Protein 5GS4 (pdb70)

Solvent-accessible surface area: 11703 Å² total

Nearest PDB structures (foldseek):
  5gs4-assembly1_A  TM=1.004E+00  e=3.191E-36  Homo sapiens
  1x7r-assembly1_A-2  TM=1.002E+00  e=3.880E-33  Homo sapiens
  5gtr-assembly1_A  TM=9.979E-01  e=1.004E-32  Homo sapiens
  5di7-assembly1_B  TM=9.962E-01  e=3.017E-32  Homo sapiens
  2qa6-assembly1_A  TM=9.943E-01  e=1.002E-31  Homo sapiens

Radius of gyration: 17.91 Å; Cα contacts (8 Å, |Δi|>4): 275; chains: 2; bounding box: 52×44×39 Å

InterPro domains:
  IPR000536 Nuclear hormone receptor, ligand-binding domain [PF00104] (337-530)
  IPR000536 Nuclear hormone receptor, ligand-binding domain [PS51843] (311-547)
  IPR000536 Nuclear hormone receptor, ligand-binding domain [SM00430] (348-518)
  IPR001292 Estrogen receptor [PIRSF500101] (1-591)
  IPR001292 Estrogen receptor [PR00543] (6-24)
  IPR001292 Estrogen receptor [PR00543] (26-43)
  IPR001292 Estrogen receptor [PR00543] (45-62)
  IPR001292 Estrogen receptor [PR00543] (70-85)
  IPR001292 Estrogen receptor [PR00543] (97-111)
  IPR001292 Estrogen receptor [PR00543] (115-131)
  IPR001292 Estrogen receptor [PR00543] (132-151)
  IPR001292 Estrogen receptor [PR00543] (153-172)
  IPR001628 Zinc finger, nuclear hormone receptor-type [PF00105] (184-252)
  IPR001628 Zinc finger, nuclear hormone receptor-type [PR00047] (185-201)
  IPR001628 Zinc finger, nuclear hormone receptor-type [PR00047] (201-216)
  IPR001628 Zinc finger, nuclear hormone receptor-type [PR00047] (234-242)
  IPR001628 Zinc finger, nuclear hormone receptor-type [PR00047] (242-250)
  IPR001628 Zinc finger, nuclear hormone receptor-type [PS00031] (185-211)
  IPR001628 Zinc finger, nuclear hormone receptor-type [PS51030] (182-257)
  IPR001628 Zinc finger, nuclear hormone receptor-type [SM00399] (182-253)

Foldseek 3Di:
DVQLVQALVRLLVLLVVLDFDFDDWDQALVVQQRLVVLLLVVLVSVLSSQCSRPPLVVDDPVVNVQLCLQQVLLLLLLVQLQVCLVPQQWTPNGPNDIHHLVNLVSHPPRSVLVVLSNVLSPVCNVVVPDPSVSSLLSSCSSLPRCLVVWPPPDPSNVVSSVSSVSSNVSSLVSQLVVVVVVPDDPVRSVVVVVVSVVVSVSSSVSSVSVLVRVVVCVVVVSYDCSPVSVVSSVVD/DVVVVVD

GO terms:
  GO:0045429 positive regulation of nitric oxide biosynthetic process (P, IDA)
  GO:0051000 positive regulation of nitric-oxide synthase activity (P, IDA)
  GO:0005634 nucleus (C, IDA)
  GO:0004879 nuclear receptor activity (F, IC)
  GO:0043401 steroid hormone receptor signaling pathway (P, IC)
  GO:0004879 nuclear receptor activity (F, IMP)
  GO:0043401 steroid hormone receptor signaling pathway (P, IMP)
  GO:0005515 protein binding (F, IPI)
  GO:0042802 identical protein binding (F, IPI)
  GO:0004879 nuclear receptor activity (F, IDA)
  GO:0030520 estrogen receptor signaling pathway (P, IDA)
  GO:0000785 chromatin (C, IDA)
  GO:0071392 cellular response to estradiol stimulus (P, IDA)
  GO:1990837 sequence-specific double-stranded DNA binding (F, IDA)
  GO:0001222 transcription corepressor binding (F, IPI)
  GO:0045944 positive regulation of transcription by RNA polymerase II (P, IDA)
  GO:0051117 ATPase binding (F, IDA)
  GO:0004879 nuclear receptor activity (F, IGI)
  GO:0000978 RNA polymerase II cis-regulatory region sequence-specific DNA binding (F, IDA)
  GO:0001228 DNA-binding transcription activator activity, RNA polymerase II-specific (F, IDA)

Structure (mmCIF, N/CA/C/O backbone):
data_5GS4
#
_entry.id   5GS4
#
_cell.length_a   57.272
_cell.length_b   61.246
_cell.length_c   69.385
_cell.angle_alpha   90.00
_cell.angle_beta   90.00
_cell.angle_gamma   90.00
#
_symmetry.space_group_name_H-M   'P 2 21 21'
#
loop_
_entity.id
_entity.type
_entity.pdbx_description
1 polymer 'Estrogen receptor'
2 polymer ARG-IAS-ILE-LEU-DNP-ARG-LEU-LEU-GLN
3 non-polymer 'PHOSPHATE ION'
4 non-polymer ESTRADIOL
5 water water
#
loop_
_atom_site.group_PDB
_atom_site.id
_atom_site.type_symbol
_atom_site.label_atom_id
_atom_site.label_alt_id
_atom_site.label_comp_id
_atom_site.label_asym_id
_atom_site.label_entity_id
_atom_site.label_seq_id
_atom_site.pdbx_PDB_ins_code
_atom_site.Cartn_x
_atom_site.Cartn_y
_atom_site.Cartn_z
_atom_site.occupancy
_atom_site.B_iso_or_equiv
_atom_site.auth_seq_id
_atom_site.auth_comp_id
_atom_site.auth_asym_id
_atom_site.auth_atom_id
_atom_site.pdbx_PDB_model_num
ATOM 1 N N . SER A 1 1 ? 1.719 -2.904 26.330 1.00 81.13 305 SER A N 1
ATOM 2 C CA . SER A 1 1 ? 2.018 -2.575 24.935 1.00 85.08 305 SER A CA 1
ATOM 3 C C . SER A 1 1 ? 2.776 -3.705 24.242 1.00 78.12 305 SER A C 1
ATOM 4 O O . SER A 1 1 ? 3.850 -3.486 23.670 1.00 78.43 305 SER A O 1
ATOM 7 N N . LEU A 1 2 ? 2.213 -4.913 24.292 1.00 66.03 306 LEU A N 1
ATOM 8 C CA . LEU A 1 2 ? 2.841 -6.039 23.610 1.00 69.75 306 LEU A CA 1
ATOM 9 C C . LEU A 1 2 ? 2.961 -5.795 22.108 1.00 66.71 306 LEU A C 1
ATOM 10 O O . LEU A 1 2 ? 3.981 -6.139 21.496 1.00 66.65 306 LEU A O 1
ATOM 15 N N . ALA A 1 3 ? 1.935 -5.196 21.498 1.00 55.95 307 ALA A N 1
ATOM 16 C CA . ALA A 1 3 ? 1.783 -5.279 20.048 1.00 56.69 307 ALA A CA 1
ATOM 17 C C . ALA A 1 3 ? 2.983 -4.685 19.310 1.00 57.01 307 ALA A C 1
ATOM 18 O O . ALA A 1 3 ? 3.530 -5.307 18.391 1.00 55.71 307 ALA A O 1
ATOM 20 N N . LEU A 1 4 ? 3.409 -3.483 19.691 1.00 52.64 308 LEU A N 1
ATOM 21 C CA . LEU A 1 4 ? 4.405 -2.790 18.881 1.00 60.38 308 LEU A CA 1
ATOM 22 C C . LEU A 1 4 ? 5.805 -3.375 19.017 1.00 56.93 308 LEU A C 1
ATOM 23 O O . LEU A 1 4 ? 6.659 -3.087 18.173 1.00 57.37 308 LEU A O 1
ATOM 28 N N . SER A 1 5 ? 6.056 -4.201 20.032 1.00 54.87 309 SER A N 1
ATOM 29 C CA . SER A 1 5 ? 7.367 -4.826 20.158 1.00 57.76 309 SER A CA 1
ATOM 30 C C . SER A 1 5 ? 7.521 -6.063 19.282 1.00 58.60 309 SER A C 1
ATOM 31 O O . SER A 1 5 ? 8.656 -6.432 18.960 1.00 59.49 309 SER A O 1
ATOM 34 N N . LEU A 1 6 ? 6.418 -6.710 18.897 1.00 54.60 310 LEU A N 1
ATOM 35 C CA . LEU A 1 6 ? 6.497 -7.953 18.132 1.00 56.31 310 LEU A CA 1
ATOM 36 C C . LEU A 1 6 ? 7.280 -7.738 16.843 1.00 52.52 310 LEU A C 1
ATOM 37 O O . LEU A 1 6 ? 7.117 -6.723 16.162 1.00 50.90 310 LEU A O 1
ATOM 42 N N . THR A 1 7 ? 8.125 -8.704 16.497 1.00 41.78 311 THR A N 1
ATOM 43 C CA . THR A 1 7 ? 8.821 -8.587 15.229 1.00 44.80 311 THR A CA 1
ATOM 44 C C . THR A 1 7 ? 7.931 -9.077 14.086 1.00 47.48 311 THR A C 1
ATOM 45 O O . THR A 1 7 ? 6.888 -9.708 14.290 1.00 43.65 311 THR A O 1
ATOM 49 N N . ALA A 1 8 ? 8.370 -8.790 12.858 1.00 39.78 312 ALA A N 1
ATOM 50 C CA . ALA A 1 8 ? 7.704 -9.334 11.686 1.00 41.67 312 ALA A CA 1
ATOM 51 C C . ALA A 1 8 ? 7.370 -10.809 11.895 1.00 47.05 312 ALA A C 1
ATOM 52 O O . ALA A 1 8 ? 6.199 -11.206 11.853 1.00 46.63 312 ALA A O 1
ATOM 54 N N . ASP A 1 9 ? 8.391 -11.631 12.160 1.00 47.35 313 ASP A N 1
ATOM 55 C CA . ASP A 1 9 ? 8.162 -13.066 12.279 1.00 43.50 313 ASP A CA 1
ATOM 56 C C . ASP A 1 9 ? 7.239 -13.392 13.448 1.00 46.01 313 ASP A C 1
ATOM 57 O O . ASP A 1 9 ? 6.388 -14.281 13.340 1.00 44.09 313 ASP A O 1
ATOM 62 N N . GLN A 1 10 ? 7.364 -12.660 14.564 1.00 45.34 314 GLN A N 1
ATOM 63 C CA . GLN A 1 10 ? 6.477 -12.903 15.703 1.00 44.49 314 GLN A CA 1
ATOM 64 C C . GLN A 1 10 ? 5.038 -12.511 15.387 1.00 47.58 314 GLN A C 1
ATOM 65 O O . GLN A 1 10 ? 4.093 -13.167 15.851 1.00 46.19 314 GLN A O 1
ATOM 71 N N . MET A 1 11 ? 4.850 -11.440 14.609 1.00 43.25 315 MET A N 1
ATOM 72 C CA . MET A 1 11 ? 3.510 -11.052 14.195 1.00 38.83 315 MET A CA 1
ATOM 73 C C . MET A 1 11 ? 2.865 -12.138 13.344 1.00 37.52 315 MET A C 1
ATOM 74 O O . MET A 1 11 ? 1.742 -12.579 13.613 1.00 36.27 315 MET A O 1
ATOM 79 N N . VAL A 1 12 ? 3.561 -12.575 12.300 1.00 38.66 316 VAL A N 1
ATOM 80 C CA . VAL A 1 12 ? 3.001 -13.586 11.410 1.00 41.82 316 VAL A CA 1
ATOM 81 C C . VAL A 1 12 ? 2.658 -14.850 12.192 1.00 38.80 316 VAL A C 1
ATOM 82 O O . VAL A 1 12 ? 1.531 -15.355 12.138 1.00 35.41 316 VAL A O 1
ATOM 86 N N . SER A 1 13 ? 3.633 -15.370 12.935 1.00 41.93 317 SER A N 1
ATOM 87 C CA . SER A 1 13 ? 3.410 -16.528 13.793 1.00 43.19 317 SER A CA 1
ATOM 88 C C . SER A 1 13 ? 2.172 -16.348 14.674 1.00 38.37 317 SER A C 1
ATOM 89 O O . SER A 1 13 ? 1.266 -17.186 14.676 1.00 36.47 317 SER A O 1
ATOM 92 N N . ALA A 1 14 ? 2.123 -15.255 15.432 1.00 38.58 318 ALA A N 1
ATOM 93 C CA . ALA A 1 14 ? 0.991 -15.016 16.321 1.00 40.76 318 ALA A CA 1
ATOM 94 C C . ALA A 1 14 ? -0.335 -15.022 15.560 1.00 39.59 318 ALA A C 1
ATOM 95 O O . ALA A 1 14 ? -1.359 -15.488 16.077 1.00 40.51 318 ALA A O 1
ATOM 97 N N . LEU A 1 15 ? -0.341 -14.513 14.328 1.00 33.01 319 LEU A N 1
ATOM 98 C CA . LEU A 1 15 ? -1.588 -14.489 13.579 1.00 34.18 319 LEU A CA 1
ATOM 99 C C . LEU A 1 15 ? -1.971 -15.882 13.084 1.00 36.58 319 LEU A C 1
ATOM 100 O O . LEU A 1 15 ? -3.160 -16.218 13.044 1.00 33.28 319 LEU A O 1
ATOM 105 N N . LEU A 1 16 ? -0.987 -16.714 12.736 1.00 36.70 320 LEU A N 1
ATOM 106 C CA . LEU A 1 16 ? -1.278 -18.083 12.323 1.00 41.04 320 LEU A CA 1
ATOM 107 C C . LEU A 1 16 ? -1.838 -18.929 13.458 1.00 38.07 320 LEU A C 1
ATOM 108 O O . LEU A 1 16 ? -2.545 -19.904 13.189 1.00 39.19 320 LEU A O 1
ATOM 113 N N . ASP A 1 17 ? -1.551 -18.578 14.713 1.00 40.35 321 ASP A N 1
ATOM 114 C CA . ASP A 1 17 ? -2.062 -19.335 15.848 1.00 41.87 321 ASP A CA 1
ATOM 115 C C . ASP A 1 17 ? -3.383 -18.822 16.370 1.00 41.54 321 ASP A C 1
ATOM 116 O O . ASP A 1 17 ? -4.030 -19.521 17.155 1.00 45.55 321 ASP A O 1
ATOM 121 N N . ALA A 1 18 ? -3.771 -17.608 16.005 1.00 38.61 322 ALA A N 1
ATOM 122 C CA . ALA A 1 18 ? -5.108 -17.143 16.324 1.00 36.55 322 ALA A CA 1
ATOM 123 C C . ALA A 1 18 ? -6.147 -17.606 15.305 1.00 37.19 322 ALA A C 1
ATOM 124 O O . ALA A 1 18 ? -7.337 -17.343 15.502 1.00 34.83 322 ALA A O 1
ATOM 126 N N . GLU A 1 19 ? -5.732 -18.294 14.239 1.00 32.38 323 GLU A N 1
ATOM 127 C CA . GLU A 1 19 ? -6.654 -18.628 13.168 1.00 33.41 323 GLU A CA 1
ATOM 128 C C . GLU A 1 19 ? -7.813 -19.451 13.717 1.00 34.03 323 GLU A C 1
ATOM 129 O O . GLU A 1 19 ? -7.582 -20.447 14.413 1.00 33.68 323 GLU A O 1
ATOM 135 N N . PRO A 1 20 ? -9.057 -19.084 13.414 1.00 32.04 324 PRO A N 1
ATOM 136 C CA . PRO A 1 20 ? -10.207 -19.816 13.932 1.00 34.08 324 PRO A CA 1
ATOM 137 C C . PRO A 1 20 ? -10.272 -21.222 13.365 1.00 34.81 324 PRO A C 1
ATOM 138 O O . PRO A 1 20 ? -9.668 -21.522 12.323 1.00 39.98 324 PRO A O 1
ATOM 142 N N . PRO A 1 21 ? -11.023 -22.113 14.002 1.00 35.66 325 PRO A N 1
ATOM 143 C CA . PRO A 1 21 ? -11.198 -23.449 13.435 1.00 35.34 325 PRO A CA 1
ATOM 144 C C . PRO A 1 21 ? -12.059 -23.386 12.181 1.00 40.31 325 PRO A C 1
ATOM 145 O O . PRO A 1 21 ? -12.944 -22.533 12.036 1.00 36.81 325 PRO A O 1
ATOM 149 N N . ILE A 1 22 ? -11.784 -24.288 11.250 1.00 41.85 326 ILE A N 1
ATOM 150 C CA . ILE A 1 22 ? -12.626 -24.363 10.066 1.00 42.32 326 ILE A CA 1
ATOM 151 C C . ILE A 1 22 ? -13.873 -25.147 10.444 1.00 41.92 326 ILE A C 1
ATOM 152 O O . ILE A 1 22 ? -13.785 -26.269 10.957 1.00 38.46 326 ILE A O 1
ATOM 157 N N . LEU A 1 23 ? -15.038 -24.534 10.234 1.00 42.38 327 LEU A N 1
ATOM 158 C CA . LEU A 1 23 ? -16.298 -25.143 10.621 1.00 38.43 327 LEU A CA 1
ATOM 159 C C . LEU A 1 23 ? -16.855 -25.972 9.476 1.00 33.46 327 LEU A C 1
ATOM 160 O O . LEU A 1 23 ? -16.625 -25.681 8.300 1.00 32.92 327 LEU A O 1
ATOM 165 N N . TYR A 1 24 ? -17.581 -27.015 9.836 1.00 34.45 328 TYR A N 1
ATOM 166 C CA . TYR A 1 24 ? -18.427 -27.714 8.889 1.00 31.90 328 TYR A CA 1
ATOM 167 C C . TYR A 1 24 ? -19.798 -27.075 8.898 1.00 29.99 328 TYR A C 1
ATOM 168 O O . TYR A 1 24 ? -20.235 -26.523 9.903 1.00 32.73 328 TYR A O 1
ATOM 177 N N . SER A 1 25 ? -20.453 -27.112 7.751 1.00 34.76 329 SER A N 1
ATOM 178 C CA . SER A 1 25 ? -21.832 -26.673 7.640 1.00 35.94 329 SER A CA 1
ATOM 179 C C . SER A 1 25 ? -22.786 -27.774 8.103 1.00 41.62 329 SER A C 1
ATOM 180 O O . SER A 1 25 ? -22.443 -28.962 8.111 1.00 39.53 329 SER A O 1
ATOM 183 N N . GLU A 1 26 ? -24.007 -27.376 8.461 1.00 42.24 330 GLU A N 1
ATOM 184 C CA . GLU A 1 26 ? -25.066 -28.367 8.709 1.00 51.08 330 GLU A CA 1
ATOM 185 C C . GLU A 1 26 ? -26.160 -28.308 7.636 1.00 55.72 330 GLU A C 1
ATOM 186 O O . GLU A 1 26 ? -25.878 -28.398 6.431 1.00 55.17 330 GLU A O 1
ATOM 192 N N . SER A 1 34 ? -34.052 -24.240 -2.300 1.00 39.40 338 SER A N 1
ATOM 193 C CA . SER A 1 34 ? -34.835 -23.010 -2.440 1.00 38.69 338 SER A CA 1
ATOM 194 C C . SER A 1 34 ? -34.138 -21.792 -1.794 1.00 35.42 338 SER A C 1
ATOM 195 O O . SER A 1 34 ? -33.129 -21.923 -1.095 1.00 32.98 338 SER A O 1
ATOM 198 N N . GLU A 1 35 ? -34.695 -20.609 -2.056 1.00 35.63 339 GLU A N 1
ATOM 199 C CA . GLU A 1 35 ? -34.062 -19.360 -1.635 1.00 40.17 339 GLU A CA 1
ATOM 200 C C . GLU A 1 35 ? -33.918 -19.294 -0.119 1.00 38.26 339 GLU A C 1
ATOM 201 O O . GLU A 1 35 ? -32.833 -19.002 0.408 1.00 31.83 339 GLU A O 1
ATOM 207 N N . ALA A 1 36 ? -35.012 -19.558 0.602 1.00 42.06 340 ALA A N 1
ATOM 208 C CA . ALA A 1 36 ? -34.954 -19.530 2.060 1.00 38.42 340 ALA A CA 1
ATOM 209 C C . ALA A 1 36 ? -33.911 -20.507 2.572 1.00 36.91 340 ALA A C 1
ATOM 210 O O . ALA A 1 36 ? -33.028 -20.129 3.354 1.00 35.94 340 ALA A O 1
ATOM 212 N N . SER A 1 37 ? -33.964 -21.765 2.114 1.00 33.66 341 SER A N 1
ATOM 213 C CA . SER A 1 37 ? -33.037 -22.754 2.663 1.00 36.08 341 SER A CA 1
ATOM 214 C C . SER A 1 37 ? -31.583 -22.420 2.323 1.00 40.02 341 SER A C 1
ATOM 215 O O . SER A 1 37 ? -30.686 -22.638 3.158 1.00 38.16 341 SER A O 1
ATOM 218 N N . MET A 1 38 ? -31.319 -21.877 1.127 1.00 34.58 342 MET A N 1
ATOM 219 C CA . MET A 1 38 ? -29.959 -21.435 0.824 1.00 34.75 342 MET A CA 1
ATOM 220 C C . MET A 1 38 ? -29.519 -20.338 1.791 1.00 32.91 342 MET A C 1
ATOM 221 O O . MET A 1 38 ? -28.461 -20.442 2.423 1.00 31.48 342 MET A O 1
ATOM 226 N N . MET A 1 39 ? -30.343 -19.295 1.955 1.00 34.85 343 MET A N 1
ATOM 227 C CA . MET A 1 39 ? -30.020 -18.242 2.923 1.00 32.85 343 MET A CA 1
ATOM 228 C C . MET A 1 39 ? -29.875 -18.800 4.337 1.00 34.70 343 MET A C 1
ATOM 229 O O . MET A 1 39 ? -28.977 -18.385 5.080 1.00 33.55 343 MET A O 1
ATOM 234 N N . GLY A 1 40 ? -30.752 -19.740 4.732 1.00 38.63 344 GLY A N 1
ATOM 235 C CA . GLY A 1 40 ? -30.620 -20.364 6.047 1.00 31.03 344 GLY A CA 1
ATOM 236 C C . GLY A 1 40 ? -29.317 -21.126 6.191 1.00 32.47 344 GLY A C 1
ATOM 237 O O . GLY A 1 40 ? -28.703 -21.144 7.259 1.00 33.19 344 GLY A O 1
ATOM 238 N N . LEU A 1 41 ? -28.877 -21.755 5.108 1.00 34.10 345 LEU A N 1
ATOM 239 C CA . LEU A 1 41 ? -27.615 -22.481 5.090 1.00 32.95 345 LEU A CA 1
ATOM 240 C C . LEU A 1 41 ? -26.421 -21.546 5.276 1.00 34.75 345 LEU A C 1
ATOM 241 O O . LEU A 1 41 ? -25.514 -21.817 6.075 1.00 30.45 345 LEU A O 1
ATOM 246 N N . LEU A 1 42 ? -26.394 -20.447 4.521 1.00 32.41 346 LEU A N 1
ATOM 247 C CA . LEU A 1 42 ? -25.239 -19.561 4.557 1.00 30.07 346 LEU A CA 1
ATOM 248 C C . LEU A 1 42 ? -25.178 -18.775 5.867 1.00 31.87 346 LEU A C 1
ATOM 249 O O . LEU A 1 42 ? -24.093 -18.621 6.441 1.00 28.50 346 LEU A O 1
ATOM 254 N N . THR A 1 43 ? -26.335 -18.284 6.364 1.00 32.09 347 THR A N 1
ATOM 255 C CA . THR A 1 43 ? -26.359 -17.464 7.582 1.00 31.06 347 THR A CA 1
ATOM 256 C C . THR A 1 43 ? -26.109 -18.291 8.828 1.00 29.92 347 THR A C 1
ATOM 257 O O . THR A 1 43 ? -25.632 -17.754 9.835 1.00 27.34 347 THR A O 1
ATOM 261 N N . ASN A 1 44 ? -26.463 -19.581 8.791 1.00 31.82 348 ASN A N 1
ATOM 262 C CA . ASN A 1 44 ? -26.176 -20.467 9.912 1.00 30.22 348 ASN A CA 1
ATOM 263 C C . ASN A 1 44 ? -24.675 -20.677 10.081 1.00 28.54 348 ASN A C 1
ATOM 264 O O . ASN A 1 44 ? -24.154 -20.594 11.196 1.00 28.79 348 ASN A O 1
ATOM 269 N N . LEU A 1 45 ? -23.966 -20.958 8.977 1.00 30.03 349 LEU A N 1
ATOM 270 C CA . LEU A 1 45 ? -22.502 -20.919 8.973 1.00 27.84 349 LEU A CA 1
ATOM 271 C C . LEU A 1 45 ? -21.970 -19.565 9.443 1.00 25.34 349 LEU A C 1
ATOM 272 O O . LEU A 1 45 ? -21.130 -19.494 10.344 1.00 24.87 349 LEU A O 1
ATOM 277 N N . ALA A 1 46 ? -22.433 -18.473 8.834 1.00 27.37 350 ALA A N 1
ATOM 278 C CA . ALA A 1 46 ? -21.887 -17.160 9.193 1.00 30.47 350 ALA A CA 1
ATOM 279 C C . ALA A 1 46 ? -22.033 -16.897 10.683 1.00 29.51 350 ALA A C 1
ATOM 280 O O . ALA A 1 46 ? -21.102 -16.391 11.325 1.00 29.61 350 ALA A O 1
ATOM 282 N N . ASP A 1 47 ? -23.196 -17.248 11.248 1.00 31.28 351 ASP A N 1
ATOM 283 C CA . ASP A 1 47 ? -23.483 -16.979 12.654 1.00 31.15 351 ASP A CA 1
ATOM 284 C C . ASP A 1 47 ? -22.545 -17.760 13.569 1.00 31.32 351 ASP A C 1
ATOM 285 O O . ASP A 1 47 ? -22.017 -17.211 14.548 1.00 26.79 351 ASP A O 1
ATOM 290 N N . ARG A 1 48 ? -22.321 -19.038 13.260 1.00 27.52 352 ARG A N 1
ATOM 291 C CA . ARG A 1 48 ? -21.396 -19.844 14.047 1.00 30.30 352 ARG A CA 1
ATOM 292 C C . ARG A 1 48 ? -19.969 -19.298 13.965 1.00 32.18 352 ARG A C 1
ATOM 293 O O . ARG A 1 48 ? -19.267 -19.224 14.985 1.00 32.39 352 ARG A O 1
ATOM 301 N N . GLU A 1 49 ? -19.512 -18.923 12.758 1.00 27.61 353 GLU A N 1
ATOM 302 C CA . GLU A 1 49 ? -18.171 -18.352 12.620 1.00 29.68 353 GLU A CA 1
ATOM 303 C C . GLU A 1 49 ? -18.041 -17.054 13.409 1.00 28.40 353 GLU A C 1
ATOM 304 O O . GLU A 1 49 ? -16.975 -16.753 13.954 1.00 31.71 353 GLU A O 1
ATOM 310 N N . LEU A 1 50 ? -19.104 -16.260 13.467 1.00 21.68 354 LEU A N 1
ATOM 311 C CA . LEU A 1 50 ? -19.018 -15.019 14.221 1.00 31.88 354 LEU A CA 1
ATOM 312 C C . LEU A 1 50 ? -18.538 -15.290 15.645 1.00 31.42 354 LEU A C 1
ATOM 313 O O . LEU A 1 50 ? -17.650 -14.594 16.154 1.00 27.68 354 LEU A O 1
ATOM 318 N N . VAL A 1 51 ? -19.106 -16.312 16.296 1.00 29.68 355 VAL A N 1
ATOM 319 C CA . VAL A 1 51 ? -18.664 -16.683 17.643 1.00 30.80 355 VAL A CA 1
ATOM 320 C C . VAL A 1 51 ? -17.149 -16.852 17.663 1.00 27.86 355 VAL A C 1
ATOM 321 O O . VAL A 1 51 ? -16.459 -16.345 18.555 1.00 32.65 355 VAL A O 1
ATOM 325 N N . HIS A 1 52 ? -16.607 -17.547 16.657 1.00 26.71 356 HIS A N 1
ATOM 326 C CA . HIS A 1 52 ? -15.172 -17.804 16.604 1.00 31.76 356 HIS A CA 1
ATOM 327 C C . HIS A 1 52 ? -14.386 -16.593 16.108 1.00 31.94 356 HIS A C 1
ATOM 328 O O . HIS A 1 52 ? -13.192 -16.466 16.399 1.00 27.60 356 HIS A O 1
ATOM 335 N N . MET A 1 53 ? -15.024 -15.711 15.344 1.00 27.79 357 MET A N 1
ATOM 336 C CA . MET A 1 53 ? -14.328 -14.513 14.927 1.00 25.47 357 MET A CA 1
ATOM 337 C C . MET A 1 53 ? -14.075 -13.594 16.119 1.00 29.63 357 MET A C 1
ATOM 338 O O . MET A 1 53 ? -13.036 -12.926 16.170 1.00 26.78 357 MET A O 1
ATOM 343 N N . ILE A 1 54 ? -15.001 -13.567 17.088 1.00 27.58 358 ILE A N 1
ATOM 344 C CA . ILE A 1 54 ? -14.799 -12.806 18.325 1.00 29.86 358 ILE A CA 1
ATOM 345 C C . ILE A 1 54 ? -13.600 -13.339 19.103 1.00 29.43 358 ILE A C 1
ATOM 346 O O . ILE A 1 54 ? -12.727 -12.577 19.532 1.00 31.98 358 ILE A O 1
ATOM 351 N N . ASN A 1 55 ? -13.542 -14.654 19.313 1.00 29.77 359 ASN A N 1
ATOM 352 C CA . ASN A 1 55 ? -12.364 -15.226 19.960 1.00 30.49 359 ASN A CA 1
ATOM 353 C C . ASN A 1 55 ? -11.097 -14.852 19.211 1.00 34.74 359 ASN A C 1
ATOM 354 O O . ASN A 1 55 ? -10.050 -14.604 19.822 1.00 35.28 359 ASN A O 1
ATOM 359 N N . TRP A 1 56 ? -11.162 -14.854 17.877 1.00 34.15 360 TRP A N 1
ATOM 360 C CA . TRP A 1 56 ? -9.993 -14.524 17.069 1.00 31.25 360 TRP A CA 1
ATOM 361 C C . TRP A 1 56 ? -9.589 -13.057 17.256 1.00 32.14 360 TRP A C 1
ATOM 362 O O . TRP A 1 56 ? -8.427 -12.758 17.545 1.00 35.17 360 TRP A O 1
ATOM 373 N N . ALA A 1 57 ? -10.544 -12.131 17.142 1.00 27.87 361 ALA A N 1
ATOM 374 C CA . ALA A 1 57 ? -10.213 -10.709 17.214 1.00 33.64 361 ALA A CA 1
ATOM 375 C C . ALA A 1 57 ? -9.442 -10.387 18.490 1.00 37.45 361 ALA A C 1
ATOM 376 O O . ALA A 1 57 ? -8.469 -9.617 18.457 1.00 29.68 361 ALA A O 1
ATOM 378 N N . LYS A 1 58 ? -9.870 -10.983 19.622 1.00 36.60 362 LYS A N 1
ATOM 379 C CA . LYS A 1 58 ? -9.194 -10.800 20.904 1.00 32.18 362 LYS A CA 1
ATOM 380 C C . LYS A 1 58 ? -7.730 -11.211 20.821 1.00 36.63 362 LYS A C 1
ATOM 381 O O . LYS A 1 58 ? -6.882 -10.639 21.517 1.00 35.97 362 LYS A O 1
ATOM 387 N N . ARG A 1 59 ? -7.410 -12.188 19.976 1.00 34.32 363 ARG A N 1
ATOM 388 C CA . ARG A 1 59 ? -6.029 -12.605 19.799 1.00 37.97 363 ARG A CA 1
ATOM 389 C C . ARG A 1 59 ? -5.275 -11.754 18.765 1.00 37.39 363 ARG A C 1
ATOM 390 O O . ARG A 1 59 ? -4.075 -11.967 18.560 1.00 36.75 363 ARG A O 1
ATOM 398 N N . VAL A 1 60 ? -5.922 -10.768 18.149 1.00 32.87 364 VAL A N 1
ATOM 399 C CA . VAL A 1 60 ? -5.242 -9.890 17.199 1.00 37.26 364 VAL A CA 1
ATOM 400 C C . VAL A 1 60 ? -4.486 -8.793 17.941 1.00 36.51 364 VAL A C 1
ATOM 401 O O . VAL A 1 60 ? -5.109 -7.954 18.609 1.00 38.27 364 VAL A O 1
ATOM 405 N N . PRO A 1 61 ? -3.154 -8.742 17.819 1.00 38.76 365 PRO A N 1
ATOM 406 C CA . PRO A 1 61 ? -2.362 -7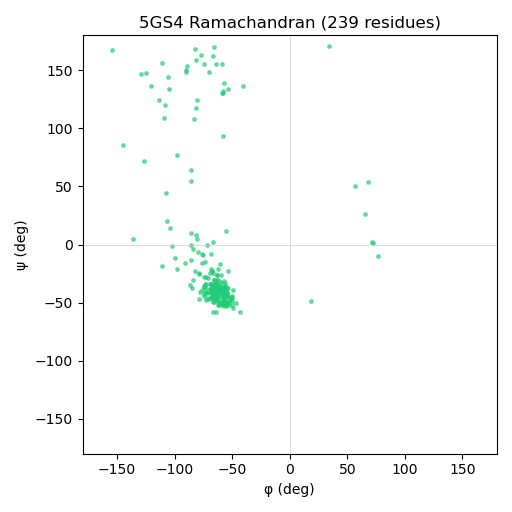.735 18.535 1.00 36.21 365 PRO A CA 1
ATOM 407 C C . PRO A 1 61 ? -2.983 -6.353 18.577 1.00 42.56 365 PRO A C 1
ATOM 408 O O . PRO A 1 61 ? -3.505 -5.851 17.579 1.00 44.43 365 PRO A O 1
ATOM 412 N N . GLY A 1 62 ? -2.932 -5.730 19.748 1.00 44.18 366 GLY A N 1
ATOM 413 C CA . GLY A 1 62 ? -3.473 -4.411 19.925 1.00 35.44 366 GLY A CA 1
ATOM 414 C C . GLY A 1 62 ? -4.975 -4.359 20.022 1.00 41.81 366 GLY A C 1
ATOM 415 O O . GLY A 1 62 ? -5.522 -3.296 20.357 1.00 42.32 366 GLY A O 1
ATOM 416 N N . PHE A 1 63 ? -5.670 -5.463 19.746 1.00 38.06 367 PHE A N 1
ATOM 417 C CA . PHE A 1 63 ? -7.123 -5.401 19.757 1.00 36.79 367 PHE A CA 1
ATOM 418 C C . PHE A 1 63 ? -7.665 -5.275 21.174 1.00 33.39 367 PHE A C 1
ATOM 419 O O . PHE A 1 63 ? -8.568 -4.472 21.431 1.00 32.36 367 PHE A O 1
ATOM 427 N N . VAL A 1 64 ? -7.154 -6.086 22.105 1.00 35.21 368 VAL A N 1
ATOM 428 C CA . VAL A 1 64 ? -7.660 -6.025 23.474 1.00 39.63 368 VAL A CA 1
ATOM 429 C C . VAL A 1 64 ? -7.274 -4.717 24.154 1.00 40.19 368 VAL A C 1
ATOM 430 O O . VAL A 1 64 ? -7.936 -4.310 25.113 1.00 41.88 368 VAL A O 1
ATOM 434 N N . ASP A 1 65 ? -6.235 -4.033 23.663 1.00 35.65 369 ASP A N 1
ATOM 435 C CA . ASP A 1 65 ? -5.879 -2.706 24.163 1.00 42.82 369 ASP A CA 1
ATOM 436 C C . ASP A 1 65 ? -6.968 -1.669 23.938 1.00 41.85 369 ASP A C 1
ATOM 437 O O . ASP A 1 65 ? -6.954 -0.630 24.606 1.00 36.95 369 ASP A O 1
ATOM 442 N N . LEU A 1 66 ? -7.882 -1.896 22.997 1.00 39.19 370 LEU A N 1
ATOM 443 C CA . LEU A 1 66 ? -8.929 -0.914 22.764 1.00 42.15 370 LEU A CA 1
ATOM 444 C C . LEU A 1 66 ? -10.005 -1.004 23.848 1.00 41.24 370 LEU A C 1
ATOM 445 O O . LEU A 1 66 ? -10.102 -1.987 24.589 1.00 43.59 370 LEU A O 1
ATOM 450 N N . THR A 1 67 ? -10.817 0.045 23.938 1.00 37.27 371 THR A N 1
ATOM 451 C CA . THR A 1 67 ? -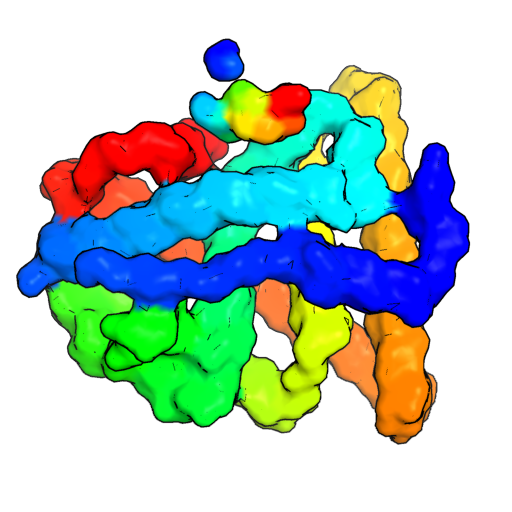12.008 -0.016 24.762 1.00 38.63 371 THR A CA 1
ATOM 452 C C . THR A 1 67 ? -12.977 -1.058 24.208 1.00 41.33 371 THR A C 1
ATOM 453 O O . THR A 1 67 ? -12.973 -1.371 23.012 1.00 40.65 371 THR A O 1
ATOM 457 N N . LEU A 1 68 ? -13.832 -1.581 25.097 1.00 37.12 372 LEU A N 1
ATOM 458 C CA . LEU A 1 68 ? -14.861 -2.527 24.674 1.00 39.98 372 LEU A CA 1
ATOM 459 C C . LEU A 1 68 ? -15.770 -1.914 23.611 1.00 41.26 372 LEU A C 1
ATOM 460 O O . LEU A 1 68 ? -16.091 -2.561 22.605 1.00 37.26 372 LEU A O 1
ATOM 465 N N . HIS A 1 69 ? -16.204 -0.666 23.824 1.00 42.79 373 HIS A N 1
ATOM 466 C CA . HIS A 1 69 ? -17.070 0.007 22.858 1.00 43.37 373 HIS A CA 1
ATOM 467 C C . HIS A 1 69 ? -16.398 0.131 21.495 1.00 43.70 373 HIS A C 1
ATOM 468 O O . HIS A 1 69 ? -17.081 0.227 20.467 1.00 42.20 373 HIS A O 1
ATOM 475 N N . ASP A 1 70 ? -15.067 0.155 21.467 1.00 38.94 374 ASP A N 1
ATOM 476 C CA . ASP A 1 70 ? -14.341 0.227 20.210 1.00 40.71 374 ASP A CA 1
ATOM 477 C C . ASP A 1 70 ? -14.117 -1.159 19.631 1.00 38.28 374 ASP A C 1
ATOM 478 O O . ASP A 1 70 ? -14.119 -1.335 18.408 1.00 37.39 374 ASP A O 1
ATOM 483 N N . GLN A 1 71 ? -13.907 -2.147 20.492 1.00 33.00 375 GLN A N 1
ATOM 484 C CA . GLN A 1 71 ? -13.884 -3.521 20.015 1.00 37.89 375 GLN A CA 1
ATOM 485 C C . GLN A 1 71 ? -15.196 -3.855 19.320 1.00 32.95 375 GLN A C 1
ATOM 486 O O . GLN A 1 71 ? -15.210 -4.328 18.178 1.00 32.15 375 GLN A O 1
ATOM 492 N N . VAL A 1 72 ? -16.311 -3.557 19.983 1.00 32.66 376 VAL A N 1
ATOM 493 C CA . VAL A 1 72 ? -17.621 -3.782 19.391 1.00 33.90 376 VAL A CA 1
ATOM 494 C C . VAL A 1 72 ? -17.755 -3.026 18.076 1.00 36.68 376 VAL A C 1
ATOM 495 O O . VAL A 1 72 ? -18.360 -3.526 17.123 1.00 34.95 376 VAL A O 1
ATOM 499 N N . HIS A 1 73 ? -17.187 -1.816 18.003 1.00 38.47 377 HIS A N 1
ATOM 500 C CA . HIS A 1 73 ? -17.268 -0.995 16.793 1.00 36.22 377 HIS A CA 1
ATOM 501 C C . HIS A 1 73 ? -16.491 -1.609 15.626 1.00 33.19 377 HIS A C 1
ATOM 502 O O . HIS A 1 73 ? -16.992 -1.658 14.498 1.00 31.23 377 HIS A O 1
ATOM 509 N N . LEU A 1 74 ? -15.257 -2.063 15.864 1.00 29.39 378 LEU A N 1
ATOM 510 C CA . LEU A 1 74 ? -14.460 -2.599 14.758 1.00 35.83 378 LEU A CA 1
ATOM 511 C C . LEU A 1 74 ? -15.065 -3.890 14.200 1.00 34.66 378 LEU A C 1
ATOM 512 O O . LEU A 1 74 ? -15.144 -4.067 12.978 1.00 32.78 378 LEU A O 1
ATOM 517 N N . LEU A 1 75 ? -15.513 -4.791 15.079 1.00 32.05 379 LEU A N 1
ATOM 518 C CA . LEU A 1 75 ? -16.101 -6.049 14.630 1.00 32.64 379 LEU A CA 1
ATOM 519 C C . LEU A 1 75 ? -17.403 -5.816 13.869 1.00 29.86 379 LEU A C 1
ATOM 520 O O . LEU A 1 75 ? -17.650 -6.453 12.842 1.00 31.57 379 LEU A O 1
ATOM 525 N N . GLU A 1 76 ? -18.231 -4.889 14.345 1.00 31.99 380 GLU A N 1
ATOM 526 C CA . GLU A 1 76 ? -19.466 -4.549 13.647 1.00 33.94 380 GLU A CA 1
ATOM 527 C C . GLU A 1 76 ? -19.202 -4.024 12.240 1.00 32.15 380 GLU A C 1
ATOM 528 O O . GLU A 1 76 ? -19.984 -4.285 11.318 1.00 28.25 380 GLU A O 1
ATOM 534 N N . CYS A 1 77 ? -18.131 -3.242 12.063 1.00 32.84 381 CYS A N 1
ATOM 535 C CA . CYS A 1 77 ? -17.855 -2.670 10.752 1.00 29.95 381 CYS A CA 1
ATOM 536 C C . CYS A 1 77 ? -17.278 -3.705 9.800 1.00 28.22 381 CYS A C 1
ATOM 537 O O . CYS A 1 77 ? -17.637 -3.737 8.622 1.00 31.09 381 CYS A O 1
ATOM 540 N N . ALA A 1 78 ? -16.414 -4.578 10.302 1.00 31.50 382 ALA A N 1
ATOM 541 C CA . ALA A 1 78 ? -15.566 -5.402 9.462 1.00 30.58 382 ALA A CA 1
ATOM 542 C C . ALA A 1 78 ? -16.069 -6.831 9.263 1.00 27.56 382 ALA A C 1
ATOM 543 O O . ALA A 1 78 ? -15.563 -7.521 8.378 1.00 28.54 382 ALA A O 1
ATOM 545 N N . TRP A 1 79 ? -17.067 -7.276 10.020 1.00 26.53 383 TRP A N 1
ATOM 546 C CA . TRP A 1 79 ? -17.310 -8.713 10.156 1.00 29.22 383 TRP A CA 1
ATOM 547 C C . TRP A 1 79 ? -17.569 -9.399 8.814 1.00 28.63 383 TRP A C 1
ATOM 548 O O . TRP A 1 79 ? -16.945 -10.431 8.500 1.00 24.17 383 TRP A O 1
ATOM 559 N N . LEU A 1 80 ? -18.504 -8.865 8.014 1.00 27.46 384 LEU A N 1
ATOM 560 C CA . LEU A 1 80 ? -18.788 -9.496 6.725 1.00 27.75 384 LEU A CA 1
ATOM 561 C C . LEU A 1 80 ? -17.562 -9.468 5.827 1.00 26.82 384 LEU A C 1
ATOM 562 O O . LEU A 1 80 ? -17.291 -10.433 5.106 1.00 26.57 384 LEU A O 1
ATOM 567 N N . GLU A 1 81 ? -16.798 -8.368 5.866 1.00 26.73 385 GLU A N 1
ATOM 568 C CA . GLU A 1 81 ? -15.528 -8.318 5.147 1.00 24.11 385 GLU A CA 1
ATOM 569 C C . GLU A 1 81 ? -14.616 -9.455 5.560 1.00 28.11 385 GLU A C 1
ATOM 570 O O . GLU A 1 81 ? -13.884 -10.007 4.726 1.00 27.79 385 GLU A O 1
ATOM 576 N N . ILE A 1 82 ? -14.628 -9.799 6.852 1.00 28.65 386 ILE A N 1
ATOM 577 C CA . ILE A 1 82 ? -13.751 -10.838 7.379 1.00 32.91 386 ILE A CA 1
ATOM 578 C C . ILE A 1 82 ? -14.237 -12.228 6.974 1.00 23.27 386 ILE A C 1
ATOM 579 O O . ILE A 1 82 ? -13.428 -13.104 6.682 1.00 25.51 386 ILE A O 1
ATOM 584 N N . LEU A 1 83 ? -15.549 -12.451 6.930 1.00 26.78 387 LEU A N 1
ATOM 585 C CA . LEU A 1 83 ? -16.062 -13.718 6.411 1.00 23.70 387 LEU A CA 1
ATOM 586 C C . LEU A 1 83 ? -15.816 -13.844 4.916 1.00 28.60 387 LEU A C 1
ATOM 587 O O . LEU A 1 83 ? -15.586 -14.949 4.408 1.00 24.41 387 LEU A O 1
ATOM 592 N N . MET A 1 84 ? -15.870 -12.730 4.188 1.00 27.72 388 MET A N 1
ATOM 593 C CA . MET A 1 84 ? -15.606 -12.812 2.759 1.00 28.92 388 MET A CA 1
ATOM 594 C C . MET A 1 84 ? -14.141 -13.129 2.486 1.00 26.92 388 MET A C 1
ATOM 595 O O . MET A 1 84 ? -13.837 -13.987 1.653 1.00 28.60 388 MET A O 1
ATOM 600 N N . ILE A 1 85 ? -13.211 -12.441 3.161 1.00 24.91 389 ILE A N 1
ATOM 601 C CA . ILE A 1 85 ? -11.822 -12.676 2.796 1.00 23.08 389 ILE A CA 1
ATOM 602 C C . ILE A 1 85 ? -11.435 -14.094 3.144 1.00 23.37 389 ILE A C 1
ATOM 603 O O . ILE A 1 85 ? -10.688 -14.732 2.393 1.00 23.69 389 ILE A O 1
ATOM 608 N N . GLY A 1 86 ? -11.976 -14.630 4.242 1.00 24.15 390 GLY A N 1
ATOM 609 C CA . GLY A 1 86 ? -11.716 -16.022 4.582 1.00 22.36 390 GLY A CA 1
ATOM 610 C C . GLY A 1 86 ? -12.306 -16.988 3.571 1.00 27.11 390 GLY A C 1
ATOM 611 O O . GLY A 1 86 ? -11.679 -17.985 3.198 1.00 28.70 390 GLY A O 1
ATOM 612 N N . LEU A 1 87 ? -13.517 -16.703 3.107 1.00 26.64 391 LEU A N 1
ATOM 613 C CA . LEU A 1 87 ? -14.137 -17.551 2.102 1.00 27.53 391 LEU A CA 1
ATOM 614 C C . LEU A 1 87 ? -13.345 -17.517 0.807 1.00 31.67 391 LEU A C 1
ATOM 615 O O . LEU A 1 87 ? -13.093 -18.563 0.182 1.00 29.62 391 LEU A O 1
ATOM 620 N N . VAL A 1 88 ? -12.933 -16.313 0.403 1.00 29.34 392 VAL A N 1
ATOM 621 C CA . VAL A 1 88 ? -12.138 -16.128 -0.809 1.00 30.14 392 VAL A CA 1
ATOM 622 C C . VAL A 1 88 ? -10.806 -16.857 -0.694 1.00 27.48 392 VAL A C 1
ATOM 623 O O . VAL A 1 88 ? -10.339 -17.485 -1.651 1.00 30.83 392 VAL A O 1
ATOM 627 N N . TRP A 1 89 ? -10.167 -16.772 0.478 1.00 29.08 393 TRP A N 1
ATOM 628 C CA . TRP A 1 89 ? -8.884 -17.431 0.689 1.00 25.71 393 TRP A CA 1
ATOM 629 C C . TRP A 1 89 ? -8.994 -18.949 0.539 1.00 33.01 393 TRP A C 1
ATOM 630 O O . TRP A 1 89 ? -8.227 -19.568 -0.206 1.00 34.89 393 TRP A O 1
ATOM 641 N N . ARG A 1 90 ? -9.929 -19.578 1.246 1.00 29.68 394 ARG A N 1
ATOM 642 C CA . ARG A 1 90 ? -9.956 -21.033 1.189 1.00 32.41 394 ARG A CA 1
ATOM 643 C C . ARG A 1 90 ? -10.551 -21.553 -0.116 1.00 32.66 394 ARG A C 1
ATOM 644 O O . ARG A 1 90 ? -10.357 -22.726 -0.442 1.00 30.21 394 ARG A O 1
ATOM 652 N N . SER A 1 91 ? -11.242 -20.708 -0.879 1.00 28.96 395 SER A N 1
ATOM 653 C CA . SER A 1 91 ? -11.689 -21.066 -2.218 1.00 28.53 395 SER A CA 1
ATOM 654 C C . SER A 1 91 ? -10.578 -20.951 -3.244 1.00 32.05 395 SER A C 1
ATOM 655 O O . SER A 1 91 ? -10.782 -21.339 -4.398 1.00 31.07 395 SER A O 1
ATOM 658 N N . MET A 1 92 ? -9.421 -20.423 -2.839 1.00 34.15 396 MET A N 1
ATOM 659 C CA . MET A 1 92 ? -8.399 -19.978 -3.787 1.00 39.75 396 MET A CA 1
ATOM 660 C C . MET A 1 92 ? -7.892 -21.116 -4.672 1.00 39.54 396 MET A C 1
ATOM 661 O O . MET A 1 92 ? -7.611 -20.903 -5.857 1.00 40.77 396 MET A O 1
ATOM 666 N N . GLU A 1 93 ? -7.763 -22.326 -4.124 1.00 40.54 397 GLU A N 1
ATOM 667 C CA . GLU A 1 93 ? -7.326 -23.489 -4.893 1.00 41.87 397 GLU A CA 1
ATOM 668 C C . GLU A 1 93 ? -8.468 -24.192 -5.617 1.00 45.23 397 GLU A C 1
ATOM 669 O O . GLU A 1 93 ? -8.268 -25.294 -6.154 1.00 45.83 397 GLU A O 1
ATOM 675 N N . HIS A 1 94 ? -9.653 -23.588 -5.644 1.00 38.09 398 HIS A N 1
ATOM 676 C CA . HIS A 1 94 ? -10.867 -24.236 -6.129 1.00 38.90 398 HIS A CA 1
ATOM 677 C C . HIS A 1 94 ? -11.498 -23.349 -7.198 1.00 43.51 398 HIS A C 1
ATOM 678 O O . HIS A 1 94 ? -12.541 -22.716 -6.979 1.00 40.34 398 HIS A O 1
ATOM 685 N N . PRO A 1 95 ? -10.880 -23.287 -8.379 1.00 45.02 399 PRO A N 1
ATOM 686 C CA . PRO A 1 95 ? -11.338 -22.360 -9.424 1.00 43.23 399 PRO A CA 1
ATOM 687 C C . PRO A 1 95 ? -12.818 -22.518 -9.736 1.00 41.97 399 PRO A C 1
ATOM 688 O O . PRO A 1 95 ? -13.324 -23.629 -9.916 1.00 39.27 399 PRO A O 1
ATOM 692 N N . GLY A 1 96 ? -13.512 -21.387 -9.816 1.00 39.80 400 GLY A N 1
ATOM 693 C CA . GLY A 1 96 ? -14.919 -21.398 -10.122 1.00 33.24 400 GLY A CA 1
ATOM 694 C C . GLY A 1 96 ? -15.809 -21.889 -9.011 1.00 37.12 400 GLY A C 1
ATOM 695 O O . GLY A 1 96 ? -17.027 -21.944 -9.207 1.00 39.98 400 GLY A O 1
ATOM 696 N N . LYS A 1 97 ? -15.252 -22.235 -7.848 1.00 34.26 401 LYS A N 1
ATOM 697 C CA . LYS A 1 97 ? -16.019 -22.783 -6.737 1.00 37.37 401 LYS A CA 1
ATOM 698 C C . LYS A 1 97 ? -15.794 -21.942 -5.482 1.00 35.08 401 LYS 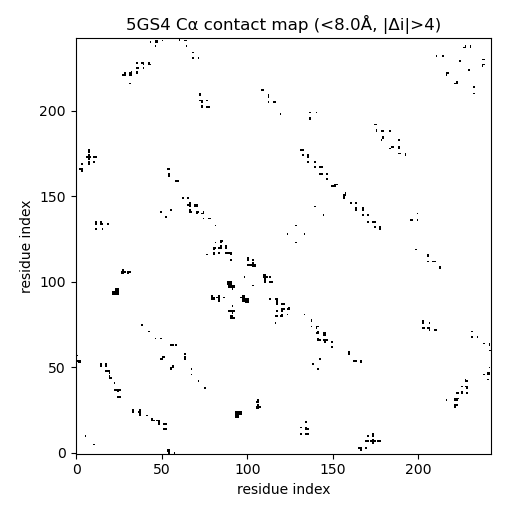A C 1
ATOM 699 O O . LYS A 1 97 ? -14.713 -21.380 -5.280 1.00 38.47 401 LYS A O 1
ATOM 705 N N . LEU A 1 98 ? -16.821 -21.843 -4.639 1.00 29.08 402 LEU A N 1
ATOM 706 C CA . LEU A 1 98 ? -16.709 -21.167 -3.346 1.00 33.14 402 LEU A CA 1
ATOM 707 C C . LEU A 1 98 ? -16.746 -22.213 -2.233 1.00 32.68 402 LEU A C 1
ATOM 708 O O . LEU A 1 98 ? -17.714 -22.979 -2.115 1.00 29.91 402 LEU A O 1
ATOM 713 N N . LEU A 1 99 ? -15.677 -22.266 -1.439 1.00 26.56 403 LEU A N 1
ATOM 714 C CA . LEU A 1 99 ? -15.542 -23.280 -0.396 1.00 31.31 403 LEU A CA 1
ATOM 715 C C . LEU A 1 99 ? -15.967 -22.650 0.926 1.00 28.88 403 LEU A C 1
ATOM 716 O O . LEU A 1 99 ? -15.147 -22.268 1.755 1.00 26.15 403 LEU A O 1
ATOM 721 N N . PHE A 1 100 ? -17.288 -22.534 1.102 1.00 26.73 404 PHE A N 1
ATOM 722 C CA . PHE A 1 100 ? -17.846 -22.070 2.370 1.00 29.77 404 PHE A CA 1
ATOM 723 C C . PHE A 1 100 ? -17.377 -22.940 3.535 1.00 27.36 404 PHE A C 1
ATOM 724 O O . PHE A 1 100 ? -17.046 -22.426 4.610 1.00 29.36 404 PHE A O 1
ATOM 732 N N . ALA A 1 101 ? -17.346 -24.250 3.347 1.00 28.46 405 ALA A N 1
ATOM 733 C CA . ALA A 1 101 ? -16.929 -25.182 4.386 1.00 31.61 405 ALA A CA 1
ATOM 734 C C . ALA A 1 101 ? -16.403 -26.431 3.703 1.00 29.83 405 ALA A C 1
ATOM 735 O O . ALA A 1 101 ? -16.579 -26.609 2.490 1.00 24.97 405 ALA A O 1
ATOM 737 N N . PRO A 1 102 ? -15.734 -27.315 4.455 1.00 34.60 406 PRO A N 1
ATOM 738 C CA . PRO A 1 102 ? -15.210 -28.536 3.827 1.00 32.26 406 PRO A CA 1
ATOM 739 C C . PRO A 1 102 ? -16.309 -29.412 3.280 1.00 31.70 406 PRO A C 1
ATOM 740 O O . PRO A 1 102 ? -16.074 -30.157 2.324 1.00 35.94 406 PRO A O 1
ATOM 744 N N . ASN A 1 103 ? -17.518 -29.332 3.839 1.00 31.41 407 ASN A N 1
ATOM 745 C CA . ASN A 1 103 ? -18.655 -30.065 3.307 1.00 34.14 407 ASN A CA 1
ATOM 746 C C . ASN A 1 103 ? -19.635 -29.151 2.586 1.00 34.27 407 ASN A C 1
ATOM 747 O O . ASN A 1 103 ? -20.802 -29.514 2.401 1.00 35.58 407 ASN A O 1
ATOM 752 N N . LEU A 1 104 ? -19.190 -27.971 2.160 1.00 34.76 408 LEU A N 1
ATOM 753 C CA . LEU A 1 104 ? -20.103 -27.069 1.450 1.00 34.07 408 LEU A CA 1
ATOM 754 C C . LEU A 1 104 ? -19.292 -26.328 0.385 1.00 30.32 408 LEU A C 1
ATOM 755 O O . LEU A 1 104 ? -18.808 -25.218 0.614 1.00 31.08 408 LEU A O 1
ATOM 760 N N . LEU A 1 105 ? -19.147 -26.961 -0.778 1.00 33.13 409 LEU A N 1
ATOM 761 C CA . LEU A 1 105 ? -18.406 -26.403 -1.902 1.00 27.35 409 LEU A CA 1
ATOM 762 C C . LEU A 1 105 ? -19.415 -26.034 -2.979 1.00 33.17 409 LEU A C 1
ATOM 763 O O . LEU A 1 105 ? -20.004 -26.918 -3.612 1.00 28.99 409 LEU A O 1
ATOM 768 N N . LEU A 1 106 ? -19.619 -24.730 -3.185 1.00 33.18 410 LEU A N 1
ATOM 769 C CA . LEU A 1 106 ? -20.723 -24.244 -3.998 1.00 31.80 410 LEU A CA 1
ATOM 770 C C . LEU A 1 106 ? -20.250 -23.767 -5.365 1.00 33.94 410 LEU A C 1
ATOM 771 O O . LEU A 1 106 ? -19.261 -23.038 -5.483 1.00 36.94 410 LEU A O 1
ATOM 776 N N . ASP A 1 107 ? -20.970 -24.185 -6.390 1.00 37.79 411 ASP A N 1
ATOM 777 C CA . ASP A 1 107 ? -20.754 -23.735 -7.749 1.00 40.06 411 ASP A CA 1
ATOM 778 C C . ASP A 1 107 ? -21.280 -22.324 -7.927 1.00 34.26 411 ASP A C 1
ATOM 779 O O . ASP A 1 107 ? -22.190 -21.888 -7.220 1.00 33.58 411 ASP A O 1
ATOM 784 N N . ARG A 1 108 ? -20.724 -21.614 -8.912 1.00 36.73 412 ARG A N 1
ATOM 785 C CA . ARG A 1 108 ? -21.282 -20.311 -9.269 1.00 36.43 412 ARG A CA 1
ATOM 786 C C . ARG A 1 108 ? -22.784 -20.410 -9.536 1.00 41.15 412 ARG A C 1
ATOM 787 O O . ARG A 1 108 ? -23.585 -19.649 -8.969 1.00 36.04 412 ARG A O 1
ATOM 795 N N . ASN A 1 109 ? -23.183 -21.356 -10.406 1.00 38.12 413 ASN A N 1
ATOM 796 C CA . ASN A 1 109 ? -24.588 -21.519 -10.775 1.00 38.45 413 ASN A CA 1
ATOM 797 C C . ASN A 1 109 ? -25.473 -21.842 -9.576 1.00 40.20 413 ASN A C 1
ATOM 798 O O . ASN A 1 109 ? -26.698 -21.705 -9.669 1.00 39.22 413 ASN A O 1
ATOM 803 N N . GLN A 1 110 ? -24.890 -22.277 -8.456 1.00 37.83 414 GLN A N 1
ATOM 804 C CA . GLN A 1 110 ? -25.676 -22.481 -7.250 1.00 35.16 414 GLN A CA 1
ATOM 805 C C . GLN A 1 110 ? -26.025 -21.162 -6.567 1.00 35.70 414 GLN A C 1
ATOM 806 O O . GLN A 1 110 ? -26.853 -21.150 -5.656 1.00 34.50 414 GLN A O 1
ATOM 812 N N . GLY A 1 111 ? -25.459 -20.046 -7.026 1.00 36.05 415 GLY A N 1
ATOM 813 C CA . GLY A 1 111 ? -25.887 -18.740 -6.563 1.00 35.20 415 GLY A CA 1
ATOM 814 C C . GLY A 1 111 ? -27.272 -18.334 -7.017 1.00 37.06 415 GLY A C 1
ATOM 815 O O . GLY A 1 111 ? -27.907 -17.516 -6.339 1.00 36.80 415 GLY A O 1
ATOM 816 N N . LYS A 1 112 ? -27.759 -18.892 -8.141 1.00 37.36 416 LYS A N 1
ATOM 817 C CA . LYS A 1 112 ? -29.064 -18.533 -8.701 1.00 38.21 416 LYS A CA 1
ATOM 818 C C . LYS A 1 112 ? -30.237 -18.983 -7.841 1.00 40.88 416 LYS A C 1
ATOM 819 O O . LYS A 1 112 ? -31.376 -18.622 -8.154 1.00 40.53 416 LYS A O 1
ATOM 825 N N . CYS A 1 113 ? -29.989 -19.781 -6.796 1.00 39.14 417 CYS A N 1
ATOM 826 C CA . CYS A 1 113 ? -31.050 -20.199 -5.882 1.00 39.19 417 CYS A CA 1
ATOM 827 C C . CYS A 1 113 ? -31.657 -19.009 -5.152 1.00 41.63 417 CYS A C 1
ATOM 828 O O . CYS A 1 113 ? -32.816 -19.068 -4.724 1.00 38.43 417 CYS A O 1
ATOM 831 N N . VAL A 1 114 ? -30.886 -17.933 -4.994 1.00 37.57 418 VAL A N 1
ATOM 832 C CA . VAL A 1 114 ? -31.279 -16.755 -4.236 1.00 38.56 418 VAL A CA 1
ATOM 833 C C . VAL A 1 114 ? -31.254 -15.551 -5.165 1.00 35.58 418 VAL A C 1
ATOM 834 O O . VAL A 1 114 ? -30.315 -15.381 -5.950 1.00 34.91 418 VAL A O 1
ATOM 838 N N . GLU A 1 115 ? -32.286 -14.719 -5.074 1.00 35.07 419 GLU A N 1
ATOM 839 C CA . GLU A 1 115 ? -32.320 -13.474 -5.830 1.00 37.47 419 GLU A CA 1
ATOM 840 C C . GLU A 1 115 ? -31.115 -12.602 -5.486 1.00 40.49 419 GLU A C 1
ATOM 841 O O . GLU A 1 115 ? -30.801 -12.385 -4.309 1.00 35.80 419 GLU A O 1
ATOM 847 N N . GLY A 1 116 ? -30.422 -12.120 -6.519 1.00 40.29 420 GLY A N 1
ATOM 848 C CA . GLY A 1 116 ? -29.292 -11.223 -6.347 1.00 36.38 420 GLY A CA 1
ATOM 849 C C . GLY A 1 116 ? -28.023 -11.828 -5.781 1.00 38.06 420 GLY A C 1
ATOM 850 O O . GLY A 1 116 ? -27.039 -11.100 -5.602 1.00 35.07 420 GLY A O 1
ATOM 851 N N . MET A 1 117 ? -27.991 -13.132 -5.507 1.00 34.71 421 MET A N 1
ATOM 852 C CA . MET A 1 117 ? -26.794 -13.705 -4.896 1.00 35.38 421 MET A CA 1
ATOM 853 C C . MET A 1 117 ? -25.732 -14.085 -5.923 1.00 35.74 421 MET A C 1
ATOM 854 O O . MET A 1 117 ? -24.535 -13.963 -5.647 1.00 32.95 421 MET A O 1
ATOM 859 N N . VAL A 1 118 ? -26.134 -14.590 -7.095 1.00 39.58 422 VAL A N 1
ATOM 860 C CA . VAL A 1 118 ? -25.142 -15.009 -8.083 1.00 35.65 422 VAL A CA 1
ATOM 861 C C . VAL A 1 118 ? -24.205 -13.852 -8.428 1.00 33.15 422 VAL A C 1
ATOM 862 O O . VAL A 1 118 ? -23.011 -14.055 -8.672 1.00 35.42 422 VAL A O 1
ATOM 866 N N . GLU A 1 119 ? -24.719 -12.622 -8.414 1.00 35.07 423 GLU A N 1
ATOM 867 C CA . GLU A 1 119 ? -23.890 -11.440 -8.643 1.00 35.49 423 GLU A CA 1
ATOM 868 C C . GLU A 1 119 ? -22.754 -11.370 -7.636 1.00 33.60 423 GLU A C 1
ATOM 869 O O . GLU A 1 119 ? -21.600 -11.101 -7.994 1.00 30.56 423 GLU A O 1
ATOM 875 N N . ILE A 1 120 ? -23.082 -11.567 -6.358 1.00 30.82 424 ILE A N 1
ATOM 876 C CA . ILE A 1 120 ? -22.084 -11.495 -5.298 1.00 31.90 424 ILE A CA 1
ATOM 877 C C . ILE A 1 120 ? -21.125 -12.671 -5.392 1.00 30.72 424 ILE A C 1
ATOM 878 O O . ILE A 1 120 ? -19.911 -12.504 -5.214 1.00 31.12 424 ILE A O 1
ATOM 883 N N . PHE A 1 121 ? -21.648 -13.874 -5.679 1.00 26.58 425 PHE A N 1
ATOM 884 C CA . PHE A 1 121 ? -20.776 -15.017 -5.939 1.00 29.84 425 PHE A CA 1
ATOM 885 C C . PHE A 1 121 ? -19.771 -14.694 -7.040 1.00 29.23 425 PHE A C 1
ATOM 886 O O . PHE A 1 121 ? -18.584 -15.008 -6.917 1.00 25.85 425 PHE A O 1
ATOM 894 N N . ASP A 1 122 ? -20.228 -14.064 -8.128 1.00 29.91 426 ASP A N 1
ATOM 895 C CA . ASP A 1 122 ? -19.300 -13.669 -9.186 1.00 30.23 426 ASP A CA 1
ATOM 896 C C . ASP A 1 122 ? -18.189 -12.778 -8.639 1.00 30.73 426 ASP A C 1
ATOM 897 O O . ASP A 1 122 ? -16.999 -13.030 -8.884 1.00 32.29 426 ASP A O 1
ATOM 902 N N . MET A 1 123 ? -18.553 -11.731 -7.883 1.00 29.27 427 MET A N 1
ATOM 903 C CA . MET A 1 123 ? -17.531 -10.866 -7.278 1.00 32.02 427 MET A CA 1
ATOM 904 C C . MET A 1 123 ? -16.570 -11.655 -6.393 1.00 30.17 427 MET A C 1
ATOM 905 O O . MET A 1 123 ? -15.359 -11.417 -6.416 1.00 28.78 427 MET A O 1
ATOM 910 N N . LEU A 1 124 ? -17.095 -12.584 -5.592 1.00 31.27 428 LEU A N 1
ATOM 911 C CA . LEU A 1 124 ? -16.251 -13.345 -4.678 1.00 29.90 428 LEU A CA 1
ATOM 912 C C . LEU A 1 124 ? -15.294 -14.251 -5.435 1.00 29.11 428 LEU A C 1
ATOM 913 O O . LEU A 1 124 ? -14.117 -14.365 -5.067 1.00 25.27 428 LEU A O 1
ATOM 918 N N . LEU A 1 125 ? -15.784 -14.906 -6.497 1.00 33.31 429 LEU A N 1
ATOM 919 C CA . LEU A 1 125 ? -14.942 -15.816 -7.272 1.00 33.05 429 LEU A CA 1
ATOM 920 C C . LEU A 1 125 ? -13.878 -15.055 -8.057 1.00 31.94 429 LEU A C 1
ATOM 921 O O . LEU A 1 125 ? -12.766 -15.556 -8.260 1.00 33.93 429 LEU A O 1
ATOM 926 N N . ALA A 1 126 ? -14.203 -13.851 -8.519 1.00 31.00 430 ALA A N 1
ATOM 927 C CA . ALA A 1 126 ? -13.198 -13.018 -9.177 1.00 37.54 430 ALA A CA 1
ATOM 928 C C . ALA A 1 126 ? -12.094 -12.615 -8.196 1.00 30.34 430 ALA A C 1
ATOM 929 O O . ALA A 1 126 ? -10.902 -12.686 -8.512 1.00 29.06 430 ALA A O 1
ATOM 931 N N . THR A 1 127 ? -12.473 -12.212 -6.986 1.00 30.76 431 THR A N 1
ATOM 932 C CA . THR A 1 127 ? -11.471 -11.967 -5.954 1.00 32.17 431 THR A CA 1
ATOM 933 C C . THR A 1 127 ? -10.650 -13.220 -5.681 1.00 32.45 431 THR A C 1
ATOM 934 O O . THR A 1 127 ? -9.420 -13.157 -5.577 1.00 35.77 431 THR A O 1
ATOM 938 N N . SER A 1 128 ? -11.305 -14.376 -5.601 1.00 31.81 432 SER A N 1
ATOM 939 C CA . SER A 1 128 ? -10.560 -15.610 -5.383 1.00 32.76 432 SER A CA 1
ATOM 940 C C . SER A 1 128 ? -9.557 -15.859 -6.508 1.00 36.38 432 SER A C 1
ATOM 941 O O . SER A 1 128 ? -8.426 -16.300 -6.254 1.00 38.54 432 SER A O 1
ATOM 944 N N . SER A 1 129 ? -9.953 -15.586 -7.757 1.00 33.98 433 SER A N 1
ATOM 945 C CA . SER A 1 129 ? -9.038 -15.739 -8.888 1.00 36.07 433 SER A CA 1
ATOM 946 C C . SER A 1 129 ? -7.871 -14.766 -8.799 1.00 35.14 433 SER A C 1
ATOM 947 O O . SER A 1 129 ? -6.723 -15.146 -9.040 1.00 36.11 433 SER A O 1
ATOM 950 N N . ARG A 1 130 ? -8.146 -13.503 -8.465 1.00 34.89 434 ARG A N 1
ATOM 951 C CA . ARG A 1 130 ? -7.071 -12.536 -8.296 1.00 36.68 434 ARG A CA 1
ATOM 952 C C . ARG A 1 130 ? -6.042 -13.028 -7.280 1.00 38.76 434 ARG A C 1
ATOM 953 O O . ARG A 1 130 ? -4.838 -13.052 -7.561 1.00 38.99 434 ARG A O 1
ATOM 961 N N . PHE A 1 131 ? -6.500 -13.419 -6.084 1.00 36.98 435 PHE A N 1
ATOM 962 C CA . PHE A 1 131 ? -5.588 -13.981 -5.085 1.00 39.16 435 PHE A CA 1
ATOM 963 C C . PHE A 1 131 ? -4.805 -15.177 -5.637 1.00 39.51 435 PHE A C 1
ATOM 964 O O . PHE A 1 131 ? -3.627 -15.367 -5.314 1.00 34.31 435 PHE A O 1
ATOM 972 N N . ARG A 1 132 ? -5.449 -15.997 -6.468 1.00 36.76 436 ARG A N 1
ATOM 973 C CA . ARG A 1 132 ? -4.773 -17.153 -7.052 1.00 44.58 436 ARG A CA 1
ATOM 974 C C . ARG A 1 132 ? -3.720 -16.731 -8.077 1.00 45.55 436 ARG A C 1
ATOM 975 O O . ARG A 1 132 ? -2.591 -17.238 -8.062 1.00 44.90 436 ARG A O 1
ATOM 983 N N . MET A 1 133 ? -4.076 -15.811 -8.985 1.00 43.75 437 MET A N 1
ATOM 984 C CA . MET A 1 133 ? -3.108 -15.328 -9.969 1.00 41.61 437 MET A CA 1
ATOM 985 C C . MET A 1 133 ? -1.910 -14.660 -9.292 1.00 43.67 437 MET A C 1
ATOM 986 O O . MET A 1 133 ? -0.777 -14.800 -9.757 1.00 46.29 437 MET A O 1
ATOM 991 N N . MET A 1 134 ? -2.137 -13.938 -8.191 1.00 41.23 438 MET A N 1
ATOM 992 C CA . MET A 1 134 ? -1.058 -13.331 -7.422 1.00 37.92 438 MET A CA 1
ATOM 993 C C . MET A 1 134 ? -0.281 -14.327 -6.569 1.00 39.65 438 MET A C 1
ATOM 994 O O . MET A 1 134 ? 0.732 -13.950 -5.970 1.00 33.12 438 MET A O 1
ATOM 999 N N . ASN A 1 135 ? -0.739 -15.569 -6.455 1.00 41.89 439 ASN A N 1
ATOM 1000 C CA . ASN A 1 135 ? -0.094 -16.533 -5.577 1.00 40.17 439 ASN A CA 1
ATOM 1001 C C . ASN A 1 135 ? -0.032 -16.013 -4.138 1.00 38.12 439 ASN A C 1
ATOM 1002 O O . ASN A 1 135 ? 1.017 -16.023 -3.487 1.00 37.69 439 ASN A O 1
ATOM 1007 N N . LEU A 1 136 ? -1.182 -15.561 -3.637 1.00 39.52 440 LEU A N 1
ATOM 1008 C CA . LEU A 1 136 ? -1.255 -15.083 -2.261 1.00 40.31 440 LEU A CA 1
ATOM 1009 C C . LEU A 1 136 ? -0.829 -16.175 -1.293 1.00 38.00 440 LEU A C 1
ATOM 1010 O O . LEU A 1 136 ? -1.309 -17.313 -1.364 1.00 35.99 440 LEU A O 1
ATOM 1015 N N . GLN A 1 137 ? 0.044 -15.805 -0.366 1.00 36.20 441 GLN A N 1
ATOM 1016 C CA . GLN A 1 137 ? 0.509 -16.689 0.687 1.00 34.80 441 GLN A CA 1
ATOM 1017 C C . GLN A 1 137 ? -0.389 -16.603 1.910 1.00 34.61 441 GLN A C 1
ATOM 1018 O O . GLN A 1 137 ? -1.022 -15.574 2.162 1.00 34.17 441 GLN A O 1
ATOM 1024 N N . GLY A 1 138 ? -0.416 -17.694 2.683 1.00 31.28 442 GLY A N 1
ATOM 1025 C CA . GLY A 1 138 ? -1.177 -17.701 3.924 1.00 31.43 442 GLY A CA 1
ATOM 1026 C C . GLY A 1 138 ? -0.722 -16.648 4.921 1.00 31.54 442 GLY A C 1
ATOM 1027 O O . GLY A 1 138 ? -1.546 -16.034 5.604 1.00 27.39 442 GLY A O 1
ATOM 1028 N N . GLU A 1 139 ? 0.597 -16.449 5.037 1.00 35.19 443 GLU A N 1
ATOM 1029 C CA . GLU A 1 139 ? 1.158 -15.413 5.904 1.00 31.34 443 GLU A CA 1
ATOM 1030 C C . GLU A 1 139 ? 0.701 -14.021 5.495 1.00 31.09 443 GLU A C 1
ATOM 1031 O O . GLU A 1 139 ? 0.594 -13.128 6.344 1.00 32.48 443 GLU A O 1
ATOM 1037 N N . GLU A 1 140 ? 0.478 -13.804 4.196 1.00 31.32 444 GLU A N 1
ATOM 1038 C CA . GLU A 1 140 ? -0.060 -12.530 3.746 1.00 29.86 444 GLU A CA 1
ATOM 1039 C C . GLU A 1 140 ? -1.535 -12.425 4.084 1.00 30.61 444 GLU A C 1
ATOM 1040 O O . GLU A 1 140 ? -1.988 -11.388 4.585 1.00 32.31 444 GLU A O 1
ATOM 1046 N N . PHE A 1 141 ? -2.293 -13.505 3.839 1.00 34.03 445 PHE A N 1
ATOM 1047 C CA . PHE A 1 141 ? -3.717 -13.533 4.169 1.00 31.82 445 PHE A CA 1
ATOM 1048 C C . PHE A 1 141 ? -3.985 -13.087 5.610 1.00 32.31 445 PHE A C 1
ATOM 1049 O O . PHE A 1 141 ? -4.789 -12.176 5.848 1.00 32.52 445 PHE A O 1
ATOM 1057 N N . VAL A 1 142 ? -3.301 -13.688 6.590 1.00 28.90 446 VAL A N 1
ATOM 1058 C CA . VAL A 1 142 ? -3.628 -13.355 7.979 1.00 34.77 446 VAL A CA 1
ATOM 1059 C C 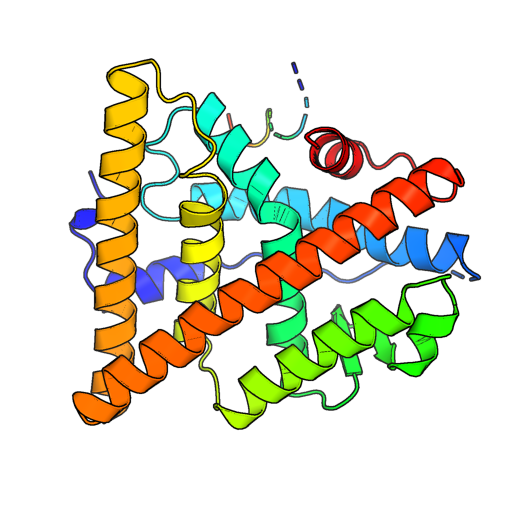. VAL A 1 142 ? -3.294 -11.900 8.272 1.00 32.38 446 VAL A C 1
ATOM 1060 O O . VAL A 1 142 ? -3.989 -11.239 9.050 1.00 31.18 446 VAL A O 1
ATOM 1064 N N . CYS A 1 143 ? -2.232 -11.378 7.654 1.00 32.24 447 CYS A N 1
ATOM 1065 C CA . CYS A 1 143 ? -1.929 -9.952 7.765 1.00 32.25 447 CYS A CA 1
ATOM 1066 C C . CYS A 1 143 ? -3.065 -9.096 7.206 1.00 29.36 447 CYS A C 1
ATOM 1067 O O . CYS A 1 143 ? -3.475 -8.105 7.823 1.00 23.64 447 CYS A O 1
ATOM 1070 N N . LEU A 1 144 ? -3.587 -9.469 6.034 1.00 30.56 448 LEU A N 1
ATOM 1071 C CA . LEU A 1 144 ? -4.652 -8.691 5.402 1.00 30.42 448 LEU A CA 1
ATOM 1072 C C . LEU A 1 144 ? -5.927 -8.706 6.236 1.00 31.26 448 LEU A C 1
ATOM 1073 O O . LEU A 1 144 ? -6.619 -7.681 6.353 1.00 27.06 448 LEU A O 1
ATOM 1078 N N . LYS A 1 145 ? -6.261 -9.865 6.824 1.00 32.26 449 LYS A N 1
ATOM 1079 C CA . LYS A 1 145 ? -7.508 -9.962 7.577 1.00 30.96 449 LYS A CA 1
ATOM 1080 C C . LYS A 1 145 ? -7.454 -9.101 8.834 1.00 28.55 449 LYS A C 1
ATOM 1081 O O . LYS A 1 145 ? -8.468 -8.514 9.244 1.00 27.79 449 LYS A O 1
ATOM 1087 N N . SER A 1 146 ? -6.277 -9.013 9.452 1.00 27.77 450 SER A N 1
ATOM 1088 C CA . SER A 1 146 ? -6.114 -8.184 10.642 1.00 29.63 450 SER A CA 1
ATOM 1089 C C . SER A 1 146 ? -6.126 -6.712 10.290 1.00 28.42 450 SER A C 1
ATOM 1090 O O . SER A 1 146 ? -6.633 -5.893 11.064 1.00 28.47 450 SER A O 1
ATOM 1093 N N . ILE A 1 147 ? -5.531 -6.353 9.147 1.00 30.18 451 ILE A N 1
ATOM 1094 C CA . ILE A 1 147 ? -5.668 -4.990 8.641 1.00 29.53 451 ILE A CA 1
ATOM 1095 C C . ILE A 1 147 ? -7.142 -4.643 8.504 1.00 29.88 451 ILE A C 1
ATOM 1096 O O . ILE A 1 147 ? -7.606 -3.619 9.012 1.00 30.66 451 ILE A O 1
ATOM 1101 N N . ILE A 1 148 ? -7.909 -5.530 7.864 1.00 28.41 452 ILE A N 1
ATOM 1102 C CA . ILE A 1 148 ? -9.342 -5.301 7.678 1.00 29.12 452 ILE A CA 1
ATOM 1103 C C . ILE A 1 148 ? -10.035 -5.028 9.012 1.00 31.89 452 ILE A C 1
ATOM 1104 O O . ILE A 1 148 ? -10.794 -4.060 9.156 1.00 29.88 452 ILE A O 1
ATOM 1109 N N . LEU A 1 149 ? -9.796 -5.885 10.003 1.00 27.86 453 LEU A N 1
ATOM 1110 C CA . LEU A 1 149 ? -10.408 -5.689 11.313 1.00 28.72 453 LEU A CA 1
ATOM 1111 C C . LEU A 1 149 ? -10.036 -4.333 11.911 1.00 34.57 453 LEU A C 1
ATOM 1112 O O . LEU A 1 149 ? -10.879 -3.655 12.513 1.00 34.78 453 LEU A O 1
ATOM 1117 N N . LEU A 1 150 ? -8.777 -3.918 11.745 1.00 32.97 454 LEU A N 1
ATOM 1118 C CA . LEU A 1 150 ? -8.259 -2.727 12.405 1.00 27.48 454 LEU A CA 1
ATOM 1119 C C . LEU A 1 150 ? -8.575 -1.434 11.649 1.00 34.28 454 LEU A C 1
ATOM 1120 O O . LEU A 1 150 ? -8.730 -0.375 12.274 1.00 33.33 454 LEU A O 1
ATOM 1125 N N . ASN A 1 151 ? -8.682 -1.493 10.323 1.00 29.65 455 ASN A N 1
ATOM 1126 C CA . ASN A 1 151 ? -8.801 -0.289 9.527 1.00 36.17 455 ASN A CA 1
ATOM 1127 C C . ASN A 1 151 ? -10.234 0.040 9.150 1.00 40.53 455 ASN A C 1
ATOM 1128 O O . ASN A 1 151 ? -10.524 1.203 8.838 1.00 36.79 455 ASN A O 1
ATOM 1133 N N . SER A 1 152 ? -11.133 -0.942 9.187 1.00 35.31 456 SER A N 1
ATOM 1134 C CA . SER A 1 152 ? -12.434 -0.727 8.575 1.00 38.18 456 SER A CA 1
ATOM 1135 C C . SER A 1 152 ? -13.244 0.292 9.351 1.00 36.74 456 SER A C 1
ATOM 1136 O O . SER A 1 152 ? -13.886 1.164 8.748 1.00 33.51 456 SER A O 1
ATOM 1139 N N . GLY A 1 153 ? -13.216 0.203 10.681 1.00 31.44 457 GLY A N 1
ATOM 1140 C CA . GLY A 1 153 ? -13.990 1.062 11.545 1.00 35.88 457 GLY A CA 1
ATOM 1141 C C . GLY A 1 153 ? -13.209 2.175 12.200 1.00 43.27 457 GLY A C 1
ATOM 1142 O O . GLY A 1 153 ? -13.799 2.988 12.920 1.00 39.62 457 GLY A O 1
ATOM 1143 N N . VAL A 1 154 ? -11.899 2.248 11.943 1.00 47.79 458 VAL A N 1
ATOM 1144 C CA . VAL A 1 154 ? -11.035 3.250 12.565 1.00 50.57 458 VAL A CA 1
ATOM 1145 C C . VAL A 1 154 ? -11.452 4.661 12.178 1.00 49.73 458 VAL A C 1
ATOM 1146 O O . VAL A 1 154 ? -11.275 5.599 12.962 1.00 49.86 458 VAL A O 1
ATOM 1150 N N . TYR A 1 155 ? -12.002 4.810 10.977 1.00 50.34 459 TYR A N 1
ATOM 1151 C CA . TYR A 1 155 ? -12.443 6.112 1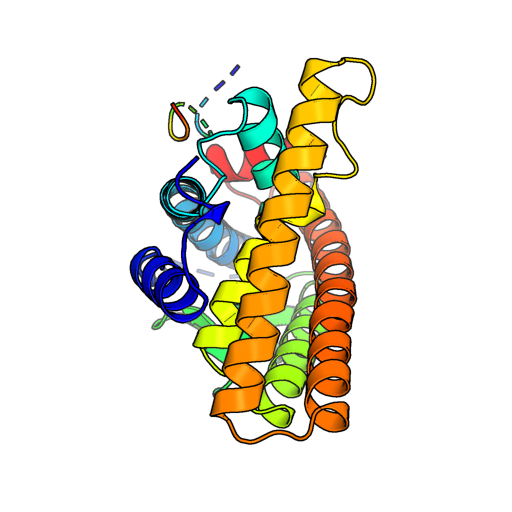0.493 1.00 52.26 459 TYR A CA 1
ATOM 1152 C C . TYR A 1 155 ? -13.865 6.419 10.950 1.00 52.52 459 TYR A C 1
ATOM 1153 O O . TYR A 1 155 ? -14.325 7.557 10.857 1.00 56.95 459 TYR A O 1
ATOM 1162 N N . THR A 1 156 ? -14.556 5.398 11.445 1.00 50.06 460 THR A N 1
ATOM 1163 C CA . THR A 1 156 ? -15.926 5.557 11.917 1.00 53.66 460 THR A CA 1
ATOM 1164 C C . THR A 1 156 ? -15.997 5.487 13.440 1.00 50.50 460 THR A C 1
ATOM 1165 O O . THR A 1 156 ? -16.874 4.830 14.001 1.00 54.59 460 THR A O 1
ATOM 1169 N N . PHE A 1 157 ? -15.069 6.169 14.102 1.00 56.62 461 PHE A N 1
ATOM 1170 C CA . PHE A 1 157 ? -15.025 6.186 15.559 1.00 58.49 461 PHE A CA 1
ATOM 1171 C C . PHE A 1 157 ? -15.392 7.562 16.106 1.00 69.90 461 PHE A C 1
ATOM 1172 O O . PHE A 1 157 ? -15.260 8.571 15.414 1.00 69.04 461 PHE A O 1
ATOM 1180 N N . LEU A 1 158 ? -15.855 7.593 17.352 1.00 73.11 462 LEU A N 1
ATOM 1181 C CA . LEU A 1 158 ? -16.242 8.844 17.994 1.00 72.01 462 LEU A CA 1
ATOM 1182 C C . LEU A 1 158 ? -15.077 9.827 18.034 1.00 72.91 462 LEU A C 1
ATOM 1183 O O . LEU A 1 158 ? -14.264 9.803 18.958 1.00 74.55 462 LEU A O 1
ATOM 1188 N N . SER A 1 159 ? -15.002 10.689 17.026 1.00 74.61 463 SER A N 1
ATOM 1189 C CA . SER A 1 159 ? -13.937 11.681 16.944 1.00 69.67 463 SER A CA 1
ATOM 1190 C C . SER A 1 159 ? -14.294 12.942 17.724 1.00 73.71 463 SER A C 1
ATOM 1191 O O . SER A 1 159 ? -14.275 14.046 17.180 1.00 74.99 463 SER A O 1
ATOM 1194 N N . SER A 1 160 ? -14.619 12.770 19.001 1.00 74.06 464 SER A N 1
ATOM 1195 C CA . SER A 1 160 ? -14.981 13.896 19.859 1.00 74.91 464 SER A CA 1
ATOM 1196 C C . SER A 1 160 ? -14.320 13.813 21.228 1.00 72.45 464 SER A C 1
ATOM 1197 O O . SER A 1 160 ? -14.598 14.648 22.100 1.00 69.58 464 SER A O 1
ATOM 1200 N N . THR A 1 161 ? -13.459 12.831 21.439 1.00 60.15 465 THR A N 1
ATOM 1201 C CA . THR A 1 161 ? -12.879 12.579 22.740 1.00 55.95 465 THR A CA 1
ATOM 1202 C C . THR A 1 161 ? -11.372 12.473 22.588 1.00 49.96 465 THR A C 1
ATOM 1203 O O . THR A 1 161 ? -10.867 12.042 21.550 1.00 50.93 465 THR A O 1
ATOM 1207 N N . LEU A 1 162 ? -10.647 12.914 23.610 1.00 49.08 466 LEU A N 1
ATOM 1208 C CA . LEU A 1 162 ? -9.199 12.744 23.577 1.00 50.99 466 LEU A CA 1
ATOM 1209 C C . LEU A 1 162 ? -8.838 11.263 23.630 1.00 47.92 466 LEU A C 1
ATOM 1210 O O . LEU A 1 162 ? -8.012 10.780 22.845 1.00 48.43 466 LEU A O 1
ATOM 1215 N N . LYS A 1 163 ? -9.474 10.519 24.536 1.00 45.73 467 LYS A N 1
ATOM 1216 C CA . LYS A 1 163 ? -9.298 9.070 24.580 1.00 47.74 467 LYS A CA 1
ATOM 1217 C C . LYS A 1 163 ? -9.567 8.439 23.213 1.00 45.91 467 LYS A C 1
ATOM 1218 O O . LYS A 1 163 ? -8.773 7.633 22.711 1.00 42.87 467 LYS A O 1
ATOM 1224 N N . SER A 1 164 ? -10.684 8.809 22.593 1.00 42.38 468 SER A N 1
ATOM 1225 C CA . SER A 1 164 ? -10.992 8.302 21.266 1.00 47.81 468 SER A CA 1
ATOM 1226 C C . SER A 1 164 ? -9.880 8.625 20.270 1.00 47.31 468 SER A C 1
ATOM 1227 O O . SER A 1 164 ? -9.579 7.819 19.380 1.00 44.74 468 SER A O 1
ATOM 1230 N N . LEU A 1 165 ? -9.253 9.794 20.399 1.00 47.37 469 LEU A N 1
ATOM 1231 C CA . LEU A 1 165 ? -8.163 10.134 19.489 1.00 49.12 469 LEU A CA 1
ATOM 1232 C C . LEU A 1 165 ? -6.919 9.306 19.766 1.00 43.65 469 LEU A C 1
ATOM 1233 O O . LEU A 1 165 ? -6.125 9.059 18.852 1.00 41.86 469 LEU A O 1
ATOM 1238 N N . GLU A 1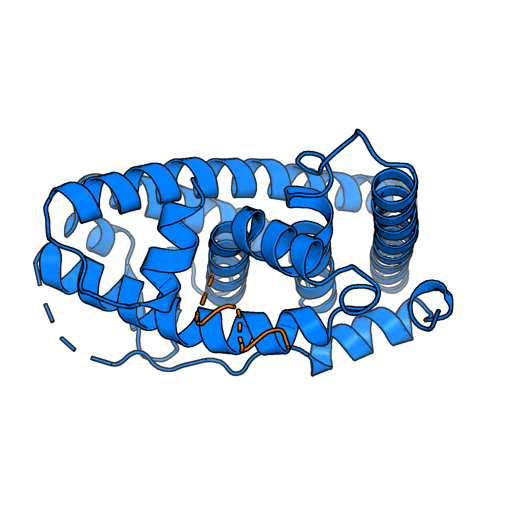 166 ? -6.727 8.875 21.012 1.00 42.00 470 GLU A N 1
ATOM 1239 C CA . GLU A 1 166 ? -5.606 8.000 21.322 1.00 42.05 470 GLU A CA 1
ATOM 1240 C C . GLU A 1 166 ? -5.839 6.587 20.790 1.00 39.62 470 GLU A C 1
ATOM 1241 O O . GLU A 1 166 ? -4.917 5.968 20.255 1.00 42.43 470 GLU A O 1
ATOM 1247 N N . GLU A 1 167 ? -7.066 6.071 20.908 1.00 41.14 471 GLU A N 1
ATOM 1248 C CA . GLU A 1 167 ? -7.408 4.771 20.325 1.00 40.61 471 GLU A CA 1
ATOM 1249 C C . GLU A 1 167 ? -7.028 4.704 18.856 1.00 38.45 471 GLU A C 1
ATOM 1250 O O . GLU A 1 167 ? -6.425 3.729 18.402 1.00 41.68 471 GLU A O 1
ATOM 1256 N N . LYS A 1 168 ? -7.395 5.733 18.091 1.00 41.76 472 LYS A N 1
ATOM 1257 C CA . LYS A 1 168 ? -7.085 5.753 16.666 1.00 38.67 472 LYS A CA 1
ATOM 1258 C C . LYS A 1 168 ? -5.583 5.759 16.435 1.00 40.20 472 LYS A C 1
ATOM 1259 O O . LYS A 1 168 ? -5.074 5.040 15.573 1.00 42.40 472 LYS A O 1
ATOM 1265 N N . ASP A 1 169 ? -4.854 6.589 17.179 1.00 38.79 473 ASP A N 1
ATOM 1266 C CA . ASP A 1 169 ? -3.412 6.642 16.983 1.00 43.00 473 ASP A CA 1
ATOM 1267 C C . ASP A 1 169 ? -2.782 5.294 17.270 1.00 36.49 473 ASP A C 1
ATOM 1268 O O . ASP A 1 169 ? -1.877 4.851 16.551 1.00 35.96 473 ASP A O 1
ATOM 1273 N N . HIS A 1 170 ? -3.248 4.624 18.321 1.00 36.43 474 HIS A N 1
ATOM 1274 C CA . HIS A 1 170 ? -2.708 3.309 18.627 1.00 40.64 474 HIS A CA 1
ATOM 1275 C C . HIS A 1 170 ? -3.016 2.317 17.512 1.00 37.62 474 HIS A C 1
ATOM 1276 O O . HIS A 1 170 ? -2.173 1.484 17.158 1.00 39.21 474 HIS A O 1
ATOM 1283 N N . ILE A 1 171 ? -4.211 2.402 16.934 1.00 37.30 475 ILE A N 1
ATOM 1284 C CA . ILE A 1 171 ? -4.572 1.501 15.842 1.00 38.32 475 ILE A CA 1
ATOM 1285 C C . ILE A 1 171 ? -3.689 1.744 14.619 1.00 35.37 475 ILE A C 1
ATOM 1286 O O . ILE A 1 171 ? -3.339 0.807 13.887 1.00 34.99 475 ILE A O 1
ATOM 1291 N N . HIS A 1 172 ? -3.310 2.996 14.369 1.00 35.07 476 HIS A N 1
ATOM 1292 C CA . HIS A 1 172 ? -2.497 3.243 13.185 1.00 35.27 476 HIS A CA 1
ATOM 1293 C C . HIS A 1 172 ? -1.028 2.877 13.403 1.00 35.73 476 HIS A C 1
ATOM 1294 O O . HIS A 1 172 ? -0.341 2.537 12.435 1.00 32.14 476 HIS A O 1
ATOM 1301 N N . ARG A 1 173 ? -0.539 2.897 14.650 1.00 36.02 477 ARG A N 1
ATOM 1302 C CA . ARG A 1 173 ? 0.794 2.365 14.918 1.00 32.12 477 ARG A CA 1
ATOM 1303 C C . ARG A 1 173 ? 0.826 0.851 14.731 1.00 33.60 477 ARG A C 1
ATOM 1304 O O . ARG A 1 173 ? 1.786 0.306 14.173 1.00 29.79 477 ARG A O 1
ATOM 1312 N N . VAL A 1 174 ? -0.242 0.160 15.136 1.00 34.17 478 VAL A N 1
ATOM 1313 C CA . VAL A 1 174 ? -0.287 -1.286 14.947 1.00 32.51 478 VAL A CA 1
ATOM 1314 C C . VAL A 1 174 ? -0.369 -1.632 13.471 1.00 32.69 478 VAL A C 1
ATOM 1315 O O . VAL A 1 174 ? 0.348 -2.520 12.987 1.00 29.79 478 VAL A O 1
ATOM 1319 N N . LEU A 1 175 ? -1.237 -0.934 12.731 1.00 35.83 479 LEU A N 1
ATOM 1320 C CA . LEU A 1 175 ? -1.367 -1.184 11.300 1.00 31.13 479 LEU A CA 1
ATOM 1321 C C . LEU A 1 175 ? -0.052 -0.937 10.583 1.00 28.28 479 LEU A C 1
ATOM 1322 O O . LEU A 1 175 ? 0.274 -1.638 9.623 1.00 33.04 479 LEU A O 1
ATOM 1327 N N . ASP A 1 176 ? 0.698 0.081 11.010 1.00 30.18 480 ASP A N 1
ATOM 1328 C CA . ASP A 1 176 ? 2.066 0.275 10.526 1.00 30.44 480 ASP A CA 1
ATOM 1329 C C . ASP A 1 176 ? 2.905 -0.981 10.717 1.00 29.70 480 ASP A C 1
ATOM 1330 O O . ASP A 1 176 ? 3.590 -1.431 9.795 1.00 34.79 480 ASP A O 1
ATOM 1335 N N . LYS A 1 177 ? 2.898 -1.535 11.930 1.00 32.54 481 LYS A N 1
ATOM 1336 C CA . LYS A 1 177 ? 3.565 -2.813 12.186 1.00 34.07 481 LYS A CA 1
ATOM 1337 C C . LYS A 1 177 ? 3.227 -3.842 11.123 1.00 33.05 481 LYS A C 1
ATOM 1338 O O . LYS A 1 177 ? 4.124 -4.469 10.544 1.00 32.25 481 LYS A O 1
ATOM 1344 N N . ILE A 1 178 ? 1.927 -4.021 10.838 1.00 33.29 482 ILE A N 1
ATOM 1345 C CA . ILE A 1 178 ? 1.511 -5.044 9.877 1.00 29.22 482 ILE A CA 1
ATOM 1346 C C . ILE A 1 178 ? 2.043 -4.725 8.491 1.00 31.50 482 ILE A C 1
ATOM 1347 O O . ILE A 1 178 ? 2.392 -5.634 7.726 1.00 31.98 482 ILE A O 1
ATOM 1352 N N . THR A 1 179 ? 2.137 -3.440 8.143 1.00 26.25 483 THR A N 1
ATOM 1353 C CA . THR A 1 179 ? 2.761 -3.089 6.870 1.00 35.97 483 THR A CA 1
ATOM 1354 C C . THR A 1 179 ? 4.233 -3.512 6.832 1.00 33.41 483 THR A C 1
ATOM 1355 O O . THR A 1 179 ? 4.698 -4.108 5.853 1.00 31.54 483 THR A O 1
ATOM 1359 N N . ASP A 1 180 ? 4.990 -3.188 7.884 1.00 34.41 484 ASP A N 1
ATOM 1360 C CA . ASP A 1 180 ? 6.364 -3.677 7.993 1.00 34.91 484 ASP A CA 1
ATOM 1361 C C . ASP A 1 180 ? 6.414 -5.201 7.868 1.00 32.41 484 ASP A C 1
ATOM 1362 O O . ASP A 1 180 ? 7.248 -5.743 7.130 1.00 31.82 484 ASP A O 1
ATOM 1367 N N . THR A 1 181 ? 5.486 -5.900 8.546 1.00 28.59 485 THR A N 1
ATOM 1368 C CA . THR A 1 181 ? 5.381 -7.363 8.458 1.00 30.68 485 THR A CA 1
ATOM 1369 C C . THR A 1 181 ? 5.147 -7.844 7.028 1.00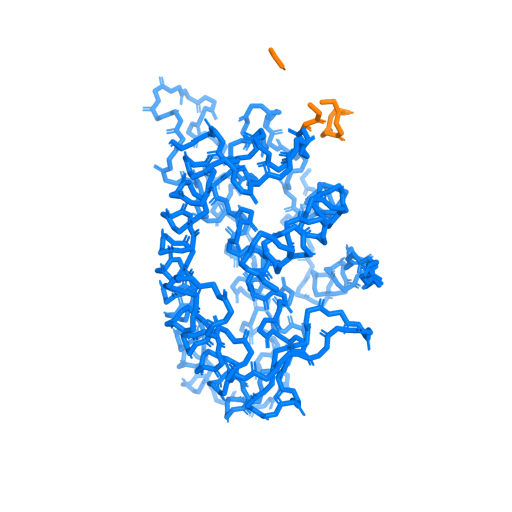 34.90 485 THR A C 1
ATOM 1370 O O . THR A 1 181 ? 5.710 -8.861 6.600 1.00 36.56 485 THR A O 1
ATOM 1374 N N . LEU A 1 182 ? 4.264 -7.171 6.295 1.00 33.38 486 LEU A N 1
ATOM 1375 C CA . LEU A 1 182 ? 4.023 -7.565 4.915 1.00 32.33 486 LEU A CA 1
ATOM 1376 C C . LEU A 1 182 ? 5.266 -7.340 4.066 1.00 35.12 486 LEU A C 1
ATOM 1377 O O . LEU A 1 182 ? 5.690 -8.220 3.309 1.00 33.68 486 LEU A O 1
ATOM 1382 N N . ILE A 1 183 ? 5.846 -6.142 4.159 1.00 37.93 487 ILE A N 1
ATOM 1383 C CA . ILE A 1 183 ? 7.115 -5.860 3.488 1.00 38.22 487 ILE A CA 1
ATOM 1384 C C . ILE A 1 183 ? 8.149 -6.943 3.811 1.00 37.17 487 ILE A C 1
ATOM 1385 O O . ILE A 1 183 ? 8.811 -7.483 2.912 1.00 33.35 487 ILE A O 1
ATOM 1390 N N . HIS A 1 184 ? 8.302 -7.276 5.102 1.00 35.05 488 HIS A N 1
ATOM 1391 C CA . HIS A 1 184 ? 9.285 -8.287 5.498 1.00 37.99 488 HIS A CA 1
ATOM 1392 C C . HIS A 1 184 ? 9.031 -9.605 4.766 1.00 42.55 488 HIS A C 1
ATOM 1393 O O . HIS A 1 184 ? 9.930 -10.154 4.111 1.00 39.00 488 HIS A O 1
ATOM 1400 N N . LEU A 1 185 ? 7.789 -10.103 4.827 1.00 37.71 489 LEU A N 1
ATOM 1401 C CA . LEU A 1 185 ? 7.440 -11.334 4.124 1.00 39.98 489 LEU A CA 1
ATOM 1402 C C . LEU A 1 185 ? 7.793 -11.270 2.643 1.00 39.06 489 LEU A C 1
ATOM 1403 O O . LEU A 1 185 ? 8.192 -12.278 2.047 1.00 42.15 489 LEU A O 1
ATOM 1408 N N . MET A 1 186 ? 7.616 -10.107 2.012 1.00 43.12 490 MET A N 1
ATOM 1409 C CA . MET A 1 186 ? 7.873 -10.032 0.576 1.00 43.05 490 MET A CA 1
ATOM 1410 C C . MET A 1 186 ? 9.363 -10.043 0.280 1.00 39.94 490 MET A C 1
ATOM 1411 O O . MET A 1 186 ? 9.780 -10.505 -0.786 1.00 38.13 490 MET A O 1
ATOM 1416 N N . ALA A 1 187 ? 10.170 -9.551 1.220 1.00 40.37 491 ALA A N 1
ATOM 1417 C CA . ALA A 1 187 ? 11.617 -9.589 1.064 1.00 41.52 491 ALA A CA 1
ATOM 1418 C C . ALA A 1 187 ? 12.145 -11.010 1.229 1.00 44.36 491 ALA A C 1
ATOM 1419 O O . ALA A 1 187 ? 12.931 -11.492 0.402 1.00 43.66 491 ALA A O 1
ATOM 1421 N N . LYS A 1 188 ? 11.704 -11.706 2.285 1.00 48.16 492 LYS A N 1
ATOM 1422 C CA . LYS A 1 188 ? 12.036 -13.121 2.423 1.00 39.74 492 LYS A CA 1
ATOM 1423 C C . LYS A 1 188 ? 11.724 -13.863 1.133 1.00 44.07 492 LYS A C 1
ATOM 1424 O O . LYS A 1 188 ? 12.544 -14.648 0.642 1.00 51.80 492 LYS A O 1
ATOM 1430 N N . ALA A 1 189 ? 10.564 -13.593 0.538 1.00 43.02 493 ALA A N 1
ATOM 1431 C CA . ALA A 1 189 ? 10.237 -14.212 -0.742 1.00 42.04 493 ALA A CA 1
ATOM 1432 C C . ALA A 1 189 ? 11.137 -13.743 -1.873 1.00 46.29 493 ALA A C 1
ATOM 1433 O O . ALA A 1 189 ? 10.906 -14.163 -3.010 1.00 45.31 493 ALA A O 1
ATOM 1435 N N . GLY A 1 190 ? 12.132 -12.891 -1.605 1.00 41.03 494 GLY A N 1
ATOM 1436 C CA . GLY A 1 190 ? 13.049 -12.452 -2.637 1.00 41.74 494 GLY A CA 1
ATOM 1437 C C . GLY A 1 190 ? 12.418 -11.569 -3.699 1.00 54.76 494 GLY A C 1
ATOM 1438 O O . GLY A 1 190 ? 12.515 -11.847 -4.899 1.00 54.93 494 GLY A O 1
ATOM 1439 N N . LEU A 1 191 ? 11.759 -10.499 -3.269 1.00 53.71 495 LEU A N 1
ATOM 1440 C CA . LEU A 1 191 ? 11.196 -9.511 -4.173 1.00 43.09 495 LEU A CA 1
ATOM 1441 C C . LEU A 1 191 ? 12.052 -8.259 -4.131 1.00 46.26 495 LEU A C 1
ATOM 1442 O O . LEU A 1 191 ? 12.574 -7.886 -3.075 1.00 44.98 495 LEU A O 1
ATOM 1447 N N . THR A 1 192 ? 12.191 -7.612 -5.283 1.00 48.56 496 THR A N 1
ATOM 1448 C CA . THR A 1 192 ? 12.830 -6.304 -5.322 1.00 46.67 496 THR A CA 1
ATOM 1449 C C . THR A 1 192 ? 12.066 -5.326 -4.439 1.00 44.31 496 THR A C 1
ATOM 1450 O O . THR A 1 192 ? 10.877 -5.502 -4.166 1.00 42.64 496 THR A O 1
ATOM 1454 N N . LEU A 1 193 ? 12.767 -4.293 -3.968 1.00 47.45 497 LEU A N 1
ATOM 1455 C CA . LEU A 1 193 ? 12.084 -3.194 -3.295 1.00 44.80 497 LEU A CA 1
ATOM 1456 C C . LEU A 1 193 ? 10.918 -2.692 -4.135 1.00 46.32 497 LEU A C 1
ATOM 1457 O O . LEU A 1 193 ? 9.811 -2.477 -3.625 1.00 42.59 497 LEU A O 1
ATOM 1462 N N . GLN A 1 194 ? 11.155 -2.498 -5.436 1.00 44.69 498 GLN A N 1
ATOM 1463 C CA . GLN A 1 194 ? 10.083 -2.082 -6.335 1.00 49.56 498 GLN A CA 1
ATOM 1464 C C . GLN A 1 194 ? 8.945 -3.095 -6.334 1.00 47.17 498 GLN A C 1
ATOM 1465 O O . GLN A 1 194 ? 7.773 -2.728 -6.181 1.00 43.49 498 GLN A O 1
ATOM 1471 N N . GLN A 1 195 ? 9.279 -4.379 -6.509 1.00 42.54 499 GLN A N 1
ATOM 1472 C CA . GLN A 1 195 ? 8.259 -5.422 -6.557 1.00 41.21 499 GLN A CA 1
ATOM 1473 C C . GLN A 1 195 ? 7.510 -5.544 -5.241 1.00 41.56 499 GLN A C 1
ATOM 1474 O O . GLN A 1 195 ? 6.343 -5.938 -5.237 1.00 41.89 499 GLN A O 1
ATOM 1480 N N . GLN A 1 196 ? 8.169 -5.244 -4.120 1.00 38.44 500 GLN A N 1
ATOM 1481 C CA . GLN A 1 196 ? 7.516 -5.352 -2.824 1.00 34.44 500 GLN A CA 1
ATOM 1482 C C . GLN A 1 196 ? 6.413 -4.316 -2.698 1.00 41.14 500 GLN A C 1
ATOM 1483 O O . GLN A 1 196 ? 5.253 -4.662 -2.465 1.00 40.08 500 GLN A O 1
ATOM 1489 N N . HIS A 1 197 ? 6.756 -3.027 -2.839 1.00 43.52 501 HIS A N 1
ATOM 1490 C CA . HIS A 1 197 ? 5.748 -1.998 -2.638 1.00 39.02 501 HIS A CA 1
ATOM 1491 C C . HIS A 1 197 ? 4.679 -2.044 -3.719 1.00 38.80 501 HIS A C 1
ATOM 1492 O O . HIS A 1 197 ? 3.545 -1.623 -3.466 1.00 38.65 501 HIS A O 1
ATOM 1499 N N . GLN A 1 198 ? 4.994 -2.608 -4.888 1.00 40.88 502 GLN A N 1
ATOM 1500 C CA . GLN A 1 198 ? 3.964 -2.899 -5.880 1.00 40.98 502 GLN A CA 1
ATOM 1501 C C . GLN A 1 198 ? 2.993 -3.959 -5.37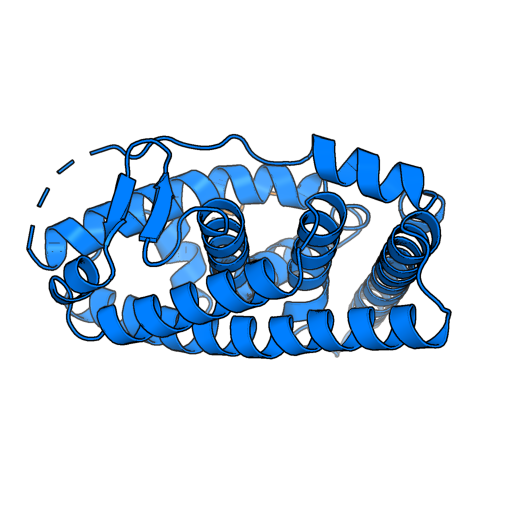1 1.00 40.31 502 GLN A C 1
ATOM 1502 O O . GLN A 1 198 ? 1.767 -3.801 -5.478 1.00 40.43 502 GLN A O 1
ATOM 1508 N N . ARG A 1 199 ? 3.526 -5.051 -4.815 1.00 37.26 503 ARG A N 1
ATOM 1509 C CA . ARG A 1 199 ? 2.667 -6.104 -4.296 1.00 36.57 503 ARG A CA 1
ATOM 1510 C C . ARG A 1 199 ? 1.858 -5.602 -3.114 1.00 36.00 503 ARG A C 1
ATOM 1511 O O . ARG A 1 199 ? 0.660 -5.892 -3.008 1.00 35.63 503 ARG A O 1
ATOM 1519 N N . LEU A 1 200 ? 2.489 -4.830 -2.229 1.00 31.57 504 LEU A N 1
ATOM 1520 C CA . LEU A 1 200 ? 1.778 -4.312 -1.070 1.00 38.59 504 LEU A CA 1
ATOM 1521 C C . LEU A 1 200 ? 0.552 -3.519 -1.508 1.00 39.16 504 LEU A C 1
ATOM 1522 O O . LEU A 1 200 ? -0.563 -3.755 -1.015 1.00 34.34 504 LEU A O 1
ATOM 1527 N N . ALA A 1 201 ? 0.738 -2.608 -2.476 1.00 36.50 505 ALA A N 1
ATOM 1528 C CA . ALA A 1 201 ? -0.367 -1.786 -2.970 1.00 34.16 505 ALA A CA 1
ATOM 1529 C C . ALA A 1 201 ? -1.412 -2.624 -3.704 1.00 33.69 505 ALA A C 1
ATOM 1530 O O . ALA A 1 201 ? -2.615 -2.372 -3.573 1.00 32.22 505 ALA A O 1
ATOM 1532 N N . GLN A 1 202 ? -0.980 -3.601 -4.504 1.00 34.18 506 GLN A N 1
ATOM 1533 C CA . GLN A 1 202 ? -1.951 -4.459 -5.185 1.00 40.48 506 GLN A CA 1
ATOM 1534 C C . GLN A 1 202 ? -2.860 -5.172 -4.193 1.00 34.24 506 GLN A C 1
ATOM 1535 O O . GLN A 1 202 ? -4.031 -5.420 -4.491 1.00 33.25 506 GLN A O 1
ATOM 1541 N N . LEU A 1 203 ? -2.330 -5.513 -3.019 1.00 34.22 507 LEU A N 1
ATOM 1542 C CA . LEU A 1 203 ? -3.086 -6.230 -2.002 1.00 33.45 507 LEU A CA 1
ATOM 1543 C C . LEU A 1 203 ? -4.003 -5.289 -1.239 1.00 30.34 507 LEU A C 1
ATOM 1544 O O . LEU A 1 203 ? -5.182 -5.589 -1.035 1.00 32.19 507 LEU A O 1
ATOM 1549 N N . LEU A 1 204 ? -3.478 -4.146 -0.811 1.00 29.02 508 LEU A N 1
ATOM 1550 C CA . LEU A 1 204 ? -4.311 -3.195 -0.083 1.00 32.71 508 LEU A CA 1
ATOM 1551 C C . LEU A 1 204 ? -5.406 -2.630 -0.974 1.00 29.22 508 LEU A C 1
ATOM 1552 O O . LEU A 1 204 ? -6.484 -2.283 -0.487 1.00 26.71 508 LEU A O 1
ATOM 1557 N N . LEU A 1 205 ? -5.149 -2.522 -2.273 1.00 29.02 509 LEU A N 1
ATOM 1558 C CA . LEU A 1 205 ? -6.202 -2.106 -3.181 1.00 33.31 509 LEU A CA 1
ATOM 1559 C C . LEU A 1 205 ? -7.291 -3.161 -3.293 1.00 33.30 509 LEU A C 1
ATOM 1560 O O . LEU A 1 205 ? -8.429 -2.816 -3.622 1.00 32.99 509 LEU A O 1
ATOM 1565 N N . ILE A 1 206 ? -6.973 -4.425 -2.995 1.00 31.64 510 ILE A N 1
ATOM 1566 C CA . ILE A 1 206 ? -7.985 -5.474 -3.036 1.00 34.07 510 ILE A CA 1
ATOM 1567 C C . ILE A 1 206 ? -8.906 -5.361 -1.834 1.00 31.57 510 ILE A C 1
ATOM 1568 O O . ILE A 1 206 ? -10.114 -5.613 -1.931 1.00 34.60 510 ILE A O 1
ATOM 1573 N N . LEU A 1 207 ? -8.364 -4.962 -0.690 1.00 27.78 511 LEU A N 1
ATOM 1574 C CA . LEU A 1 207 ? -9.225 -4.676 0.444 1.00 30.74 511 LEU A CA 1
ATOM 1575 C C . LEU A 1 207 ? -10.308 -3.673 0.073 1.00 35.00 511 LEU A C 1
ATOM 1576 O O . LEU A 1 207 ? -11.368 -3.639 0.716 1.00 33.05 511 LEU A O 1
ATOM 1581 N N . SER A 1 208 ? -10.076 -2.875 -0.972 1.00 32.79 512 SER A N 1
ATOM 1582 C CA . SER A 1 208 ? -11.064 -1.889 -1.387 1.00 35.32 512 SER A CA 1
ATOM 1583 C C . SER A 1 208 ? -12.240 -2.558 -2.102 1.00 32.95 512 SER A C 1
ATOM 1584 O O . SER A 1 208 ? -13.404 -2.221 -1.844 1.00 26.68 512 SER A O 1
ATOM 1587 N N . HIS A 1 209 ? -11.952 -3.520 -2.989 1.00 32.52 513 HIS A N 1
ATOM 1588 C CA . HIS A 1 209 ? -13.007 -4.340 -3.588 1.00 35.14 513 HIS A CA 1
ATOM 1589 C C . HIS A 1 209 ? -13.730 -5.166 -2.536 1.00 32.31 513 HIS A C 1
ATOM 1590 O O . HIS A 1 209 ? -14.938 -5.401 -2.649 1.00 31.96 513 HIS A O 1
ATOM 1597 N N . ILE A 1 210 ? -13.011 -5.626 -1.518 1.00 26.24 514 ILE A N 1
ATOM 1598 C CA . ILE A 1 210 ? -13.646 -6.439 -0.492 1.00 30.55 514 ILE A CA 1
ATOM 1599 C C . ILE A 1 210 ? -14.626 -5.600 0.316 1.00 29.09 514 ILE A C 1
ATOM 1600 O O . ILE A 1 210 ? -15.723 -6.055 0.654 1.00 27.74 514 ILE A O 1
ATOM 1605 N N . ARG A 1 211 ? -14.251 -4.360 0.634 1.00 29.62 515 ARG A N 1
ATOM 1606 C CA . ARG A 1 211 ? -15.202 -3.450 1.261 1.00 33.62 515 ARG A CA 1
ATOM 1607 C C . ARG A 1 211 ? -16.423 -3.243 0.374 1.00 33.33 515 ARG A C 1
ATOM 1608 O O . ARG A 1 211 ? -17.544 -3.135 0.879 1.00 33.64 515 ARG A O 1
ATOM 1616 N N . HIS A 1 212 ? -16.220 -3.181 -0.947 1.00 31.69 516 HIS A N 1
ATOM 1617 C CA . HIS A 1 212 ? -17.334 -3.081 -1.888 1.00 38.16 516 HIS A CA 1
ATOM 1618 C C . HIS A 1 212 ? -18.223 -4.324 -1.833 1.00 33.25 516 HIS A C 1
ATOM 1619 O O . HIS A 1 212 ? -19.432 -4.228 -1.582 1.00 34.79 516 HIS A O 1
ATOM 1626 N N . MET A 1 213 ? -17.641 -5.499 -2.078 1.00 29.31 517 MET A N 1
ATOM 1627 C CA . MET A 1 213 ? -18.401 -6.743 -1.976 1.00 31.51 517 MET A CA 1
ATOM 1628 C C . MET A 1 213 ? -19.175 -6.815 -0.668 1.00 30.23 517 MET A C 1
ATOM 1629 O O . MET A 1 213 ? -20.310 -7.289 -0.636 1.00 28.10 517 MET A O 1
ATOM 1634 N N . SER A 1 214 ? -18.573 -6.347 0.423 1.00 29.72 518 SER A N 1
ATOM 1635 C CA . SER A 1 214 ? -19.238 -6.409 1.720 1.00 29.38 518 SER A CA 1
ATOM 1636 C C . SER A 1 214 ? -20.439 -5.471 1.773 1.00 36.05 518 SER A C 1
ATOM 1637 O O . SER A 1 214 ? -21.474 -5.810 2.371 1.00 31.16 518 SER A O 1
ATOM 1640 N N . ASN A 1 215 ? -20.319 -4.280 1.161 1.00 33.16 519 ASN A N 1
ATOM 1641 C CA . ASN A 1 215 ? -21.446 -3.355 1.135 1.00 34.74 519 ASN A CA 1
ATOM 1642 C C . ASN A 1 215 ? -22.617 -3.949 0.349 1.00 28.82 519 ASN A C 1
ATOM 1643 O O . ASN A 1 215 ? -23.766 -3.872 0.789 1.00 28.59 519 ASN A O 1
ATOM 1648 N N . LYS A 1 216 ? -22.337 -4.575 -0.797 1.00 26.07 520 LYS A N 1
ATOM 1649 C CA . LYS A 1 216 ? -23.396 -5.231 -1.570 1.00 37.05 520 LYS A CA 1
ATOM 1650 C C . LYS A 1 216 ? -23.994 -6.416 -0.812 1.00 31.64 520 LYS A C 1
ATOM 1651 O O . LYS A 1 216 ? -25.205 -6.650 -0.878 1.00 31.23 520 LYS A O 1
ATOM 1657 N N . GLY A 1 217 ? -23.165 -7.171 -0.085 1.00 26.88 521 GLY A N 1
ATOM 1658 C CA . GLY A 1 217 ? -23.677 -8.320 0.639 1.00 27.86 521 GLY A CA 1
ATOM 1659 C C . GLY A 1 217 ? -24.492 -7.922 1.851 1.00 30.57 521 GLY A C 1
ATOM 1660 O O . GLY A 1 217 ? -25.457 -8.604 2.210 1.00 32.18 521 GLY A O 1
ATOM 1661 N N . MET A 1 218 ? -24.112 -6.817 2.501 1.00 29.24 522 MET A N 1
ATOM 1662 C CA . MET A 1 218 ? -24.916 -6.277 3.595 1.00 34.14 522 MET A CA 1
ATOM 1663 C C . MET A 1 218 ? -26.295 -5.850 3.092 1.00 34.03 522 MET A C 1
ATOM 1664 O O . MET A 1 218 ? -27.320 -6.161 3.707 1.00 32.30 522 MET A O 1
ATOM 1669 N N . GLU A 1 219 ? -26.332 -5.137 1.958 1.00 34.87 523 GLU A N 1
ATOM 1670 C CA . GLU A 1 219 ? -27.599 -4.778 1.323 1.00 30.62 523 GLU A CA 1
ATOM 1671 C C . GLU A 1 219 ? -28.429 -6.013 1.017 1.00 34.41 523 GLU A C 1
ATOM 1672 O O . GLU A 1 219 ? -29.632 -6.051 1.291 1.00 32.12 523 GLU A O 1
ATOM 1678 N N . HIS A 1 220 ? -27.795 -7.039 0.445 1.00 39.89 524 HIS A N 1
ATOM 1679 C CA . HIS A 1 220 ? -28.506 -8.258 0.085 1.00 36.69 524 HIS A CA 1
ATOM 1680 C C . HIS A 1 220 ? -29.077 -8.956 1.312 1.00 36.85 524 HIS A C 1
ATOM 1681 O O . HIS A 1 220 ? -30.170 -9.526 1.257 1.00 36.18 524 HIS A O 1
ATOM 1688 N N . LEU A 1 221 ? -28.351 -8.930 2.426 1.00 31.78 525 LEU A N 1
ATOM 1689 C CA . LEU A 1 221 ? -28.795 -9.686 3.588 1.00 35.07 525 LEU A CA 1
ATOM 1690 C C . LEU A 1 221 ? -29.922 -8.957 4.314 1.00 39.76 525 LEU A C 1
ATOM 1691 O O . LEU A 1 221 ? -30.904 -9.583 4.742 1.00 35.83 525 LEU A O 1
ATOM 1696 N N . TYR A 1 222 ? -29.799 -7.633 4.440 1.00 37.26 526 TYR A N 1
ATOM 1697 C CA . TYR A 1 222 ? -30.891 -6.819 4.959 1.00 39.53 526 TYR A CA 1
ATOM 1698 C C . TYR A 1 222 ? -32.148 -6.986 4.115 1.00 39.70 526 TYR A C 1
ATOM 1699 O O . TYR A 1 222 ? -33.260 -7.086 4.648 1.00 44.53 526 TYR A O 1
ATOM 1708 N N . SER A 1 223 ? -31.988 -7.021 2.790 1.00 38.99 527 SER A N 1
ATOM 1709 C CA . SER A 1 223 ? -33.122 -7.264 1.900 1.00 42.33 527 SER A CA 1
ATOM 1710 C C . SER A 1 223 ? -33.703 -8.665 2.106 1.00 42.52 527 SER A C 1
ATOM 1711 O O . SER A 1 223 ? -34.927 -8.838 2.173 1.00 39.00 527 SER A O 1
ATOM 1714 N N . MET A 1 224 ? -32.841 -9.674 2.248 1.00 39.67 528 MET A N 1
ATOM 1715 C CA . MET A 1 224 ? -33.329 -11.016 2.534 1.00 40.18 528 MET A CA 1
ATOM 1716 C C . MET A 1 224 ? -34.013 -11.071 3.892 1.00 43.01 528 MET A C 1
ATOM 1717 O O . MET A 1 224 ? -35.021 -11.762 4.062 1.00 47.15 528 MET A O 1
ATOM 1722 N N . LYS A 1 225 ? -33.485 -10.344 4.874 1.00 43.30 529 LYS A N 1
ATOM 1723 C CA . LYS A 1 225 ? -34.138 -10.309 6.178 1.00 48.51 529 LYS A CA 1
ATOM 1724 C C . LYS A 1 225 ? -35.524 -9.685 6.071 1.00 53.30 529 LYS A C 1
ATOM 1725 O O . LYS A 1 225 ? -36.478 -10.148 6.709 1.00 54.21 529 LYS A O 1
ATOM 1731 N N . CYS A 1 226 ? -35.657 -8.638 5.256 1.00 53.06 530 CYS A N 1
ATOM 1732 C CA . CYS A 1 226 ? -36.965 -8.030 5.059 1.00 54.92 530 CYS A CA 1
ATOM 1733 C C . CYS A 1 226 ? -37.942 -8.996 4.404 1.00 54.84 530 CYS A C 1
ATOM 1734 O O . CYS A 1 226 ? -39.144 -8.930 4.675 1.00 59.89 530 CYS A O 1
ATOM 1737 N N . LYS A 1 227 ? -37.460 -9.894 3.542 1.00 54.22 531 LYS A N 1
ATOM 1738 C CA . LYS A 1 227 ? -38.341 -10.925 2.992 1.00 59.38 531 LYS A CA 1
ATOM 1739 C C . LYS A 1 227 ? -38.716 -11.993 4.013 1.00 61.67 531 LYS A C 1
ATOM 1740 O O . LYS A 1 227 ? -39.454 -12.920 3.660 1.00 63.98 531 LYS A O 1
ATOM 1746 N N . ASN A 1 228 ? -38.226 -11.890 5.252 1.00 60.63 532 ASN A N 1
ATOM 1747 C CA . ASN A 1 228 ? -38.513 -12.858 6.312 1.00 64.00 532 ASN A CA 1
ATOM 1748 C C . ASN A 1 228 ? -37.933 -14.233 6.003 1.00 63.21 532 ASN A C 1
ATOM 1749 O O . ASN A 1 228 ? -38.428 -15.246 6.506 1.00 61.66 532 ASN A O 1
ATOM 1754 N N . VAL A 1 229 ? -36.869 -14.278 5.195 1.00 60.15 533 VAL A N 1
ATOM 1755 C CA . VAL A 1 229 ? -36.233 -15.537 4.816 1.00 62.44 533 VAL A CA 1
ATOM 1756 C C . VAL A 1 229 ? -34.921 -15.779 5.574 1.00 65.73 533 VAL A C 1
ATOM 1757 O O . VAL A 1 229 ? -34.143 -16.663 5.193 1.00 60.01 533 VAL A O 1
ATOM 1761 N N . VAL A 1 230 ? -34.665 -15.038 6.641 1.00 61.19 534 VAL A N 1
ATOM 1762 C CA . VAL A 1 230 ? -33.467 -15.213 7.463 1.00 60.34 534 VAL A CA 1
ATOM 1763 C C . VAL A 1 230 ? -33.899 -15.717 8.832 1.00 62.06 534 VAL A C 1
ATOM 1764 O O . VAL A 1 230 ? -34.733 -15.075 9.482 1.00 61.64 534 VAL A O 1
ATOM 1768 N N . PRO A 1 231 ? -33.378 -16.848 9.299 1.00 60.62 535 PRO A N 1
ATOM 1769 C CA . PRO A 1 231 ? -33.737 -17.337 10.636 1.00 63.66 535 PRO A CA 1
ATOM 1770 C C . PRO A 1 231 ? -33.241 -16.395 11.724 1.00 63.33 535 PRO A C 1
ATOM 1771 O O . PRO A 1 231 ? -32.461 -15.463 11.501 1.00 58.31 535 PRO A O 1
ATOM 1775 N N . LEU A 1 232 ? -33.710 -16.675 12.936 1.00 70.02 536 LEU A N 1
ATOM 1776 C CA . LEU A 1 232 ? -33.436 -15.837 14.101 1.00 67.43 536 LEU A CA 1
ATOM 1777 C C . LEU A 1 232 ? -32.102 -16.233 14.741 1.00 62.18 536 LEU A C 1
ATOM 1778 O O . LEU A 1 232 ? -32.039 -16.695 15.880 1.00 68.82 536 LEU A O 1
ATOM 1783 N N . TYR A 1 233 ? -31.020 -16.049 13.980 1.00 59.29 537 TYR A N 1
ATOM 1784 C CA . TYR A 1 233 ? -29.670 -16.238 14.509 1.00 49.88 537 TYR A CA 1
ATOM 1785 C C . TYR A 1 233 ? -29.252 -14.954 15.228 1.00 43.28 537 TYR A C 1
ATOM 1786 O O . TYR A 1 233 ? -28.954 -13.939 14.584 1.00 40.25 537 TYR A O 1
ATOM 1795 N N . ASP A 1 234 ? -29.210 -15.015 16.568 1.00 40.99 538 ASP A N 1
ATOM 1796 C CA . ASP A 1 234 ? -29.211 -13.807 17.400 1.00 42.56 538 ASP A CA 1
ATOM 1797 C C . ASP A 1 234 ? -27.970 -12.958 17.186 1.00 40.63 538 ASP A C 1
ATOM 1798 O O . ASP A 1 234 ? -28.064 -11.722 17.148 1.00 32.81 538 ASP A O 1
ATOM 1803 N N . LEU A 1 235 ? -26.794 -13.599 17.076 1.00 34.94 539 LEU A N 1
ATOM 1804 C CA . LEU A 1 235 ? -25.551 -12.847 16.905 1.00 35.24 539 LEU A CA 1
ATOM 1805 C C . LEU A 1 235 ? -25.459 -12.242 15.511 1.00 38.16 539 LEU A C 1
ATOM 1806 O O . LEU A 1 235 ? -25.045 -11.082 15.360 1.00 33.83 539 LEU A O 1
ATOM 1811 N N . LEU A 1 236 ? -25.851 -13.009 14.480 1.00 35.19 540 LEU A N 1
ATOM 1812 C CA . LEU A 1 236 ? -25.795 -12.490 13.120 1.00 33.99 540 LEU A CA 1
ATOM 1813 C C . LEU A 1 236 ? -26.721 -11.289 12.955 1.00 39.88 540 LEU A C 1
ATOM 1814 O O . LEU A 1 236 ? -26.338 -10.277 12.352 1.00 41.76 540 LEU A O 1
ATOM 1819 N N . LEU A 1 237 ? -27.939 -11.374 13.495 1.00 37.94 541 LEU A N 1
ATOM 1820 C CA . LEU A 1 237 ? -28.852 -10.241 13.413 1.00 42.45 541 LEU A CA 1
ATOM 1821 C C . LEU A 1 237 ? -28.307 -9.051 14.193 1.00 46.19 541 LEU A C 1
ATOM 1822 O O . LEU A 1 237 ? -28.469 -7.899 13.775 1.00 43.96 541 LEU A O 1
ATOM 1827 N N . GLU A 1 238 ? -27.645 -9.321 15.321 1.00 41.87 542 GLU A N 1
ATOM 1828 C CA . GLU A 1 238 ? -26.984 -8.277 16.099 1.00 35.42 542 GLU A CA 1
ATOM 1829 C C . GLU A 1 238 ? -25.972 -7.519 15.247 1.00 41.16 542 GLU A C 1
ATOM 1830 O O . GLU A 1 238 ? -25.975 -6.285 15.207 1.00 50.13 542 GLU A O 1
ATOM 1836 N N . MET A 1 239 ? -25.089 -8.243 14.559 1.00 40.62 543 MET A N 1
ATOM 1837 C CA . MET A 1 239 ? -24.159 -7.587 13.643 1.00 43.66 543 MET A CA 1
ATOM 1838 C C . MET A 1 239 ? -24.908 -6.847 12.540 1.00 48.57 543 MET A C 1
ATOM 1839 O O . MET A 1 239 ? -24.634 -5.673 12.264 1.00 41.76 543 MET A O 1
ATOM 1844 N N . LEU A 1 240 ? -25.846 -7.534 11.880 1.00 49.97 544 LEU A N 1
ATOM 1845 C CA . LEU A 1 240 ? -26.563 -6.920 10.772 1.00 48.77 544 LEU A CA 1
ATOM 1846 C C . LEU A 1 240 ? -27.205 -5.609 11.191 1.00 49.26 544 LEU A C 1
ATOM 1847 O O . LEU A 1 240 ? -27.163 -4.627 10.443 1.00 58.02 544 LEU A O 1
ATOM 1852 N N . ASP A 1 241 ? -27.799 -5.566 12.385 1.00 47.22 545 ASP A N 1
ATOM 1853 C CA . ASP A 1 241 ? -28.586 -4.401 12.789 1.00 57.24 545 ASP A CA 1
ATOM 1854 C C . ASP A 1 241 ? -27.740 -3.236 13.298 1.00 59.42 545 ASP A C 1
ATOM 1855 O O . ASP A 1 241 ? -28.303 -2.222 13.724 1.00 68.56 545 ASP A O 1
ATOM 1860 N N . ALA A 1 242 ? -26.414 -3.341 13.244 1.00 67.14 546 ALA A N 1
ATOM 1861 C CA . ALA A 1 242 ? -25.515 -2.218 13.490 1.00 65.43 546 ALA A CA 1
ATOM 1862 C C . ALA A 1 242 ? -25.344 -1.325 12.263 1.00 72.33 546 ALA A C 1
ATOM 1863 O O . ALA A 1 242 ? -24.496 -0.423 12.283 1.00 78.79 546 ALA A O 1
ATOM 1865 N N . HIS A 1 243 ? -26.121 -1.559 11.206 1.00 71.23 547 HIS A N 1
ATOM 1866 C CA . HIS A 1 243 ? -26.092 -0.734 10.002 1.00 71.19 547 HIS A CA 1
ATOM 1867 C C . HIS A 1 243 ? -27.448 -0.054 9.784 1.00 72.96 547 HIS A C 1
ATOM 1868 O O . HIS A 1 243 ? -28.287 -0.521 9.008 1.00 71.51 547 HIS A O 1
ATOM 1875 N N . ARG B 2 1 ? -26.452 -2.698 26.288 1.00 76.36 1 ARG B N 1
ATOM 1876 C CA . ARG B 2 1 ? -26.927 -3.818 25.521 1.00 66.88 1 ARG B CA 1
ATOM 1877 C C . ARG B 2 1 ? -25.788 -4.836 25.275 1.00 57.43 1 ARG B C 1
ATOM 1878 O O . ARG B 2 1 ? -24.699 -4.607 25.677 1.00 60.21 1 ARG B O 1
ATOM 1893 N N . ILE B 2 3 ? -24.844 -10.424 22.677 1.00 37.89 3 ILE B N 1
ATOM 1894 C CA . ILE B 2 3 ? -23.980 -11.601 22.634 1.00 35.76 3 ILE B CA 1
ATOM 1895 C C . ILE B 2 3 ? -22.549 -11.212 22.358 1.00 36.12 3 ILE B C 1
ATOM 1896 O O . ILE B 2 3 ? -21.594 -11.648 22.947 1.00 32.61 3 ILE B O 1
ATOM 1901 N N . LEU B 2 4 ? -22.310 -10.159 21.337 1.00 35.36 4 LEU B N 1
ATOM 1902 C CA . LEU B 2 4 ? -21.010 -9.670 20.962 1.00 35.26 4 LEU B CA 1
ATOM 1903 C C . LEU B 2 4 ? -20.238 -9.169 22.192 1.00 35.61 4 LEU B C 1
ATOM 1904 O O . LEU B 2 4 ? -19.142 -9.543 22.469 1.00 35.48 4 LEU B O 1
ATOM 1915 N N . ARG B 2 6 ? -21.010 -9.602 25.493 1.00 37.54 6 ARG B N 1
ATOM 1916 C CA . ARG B 2 6 ? -20.662 -10.668 26.424 1.00 36.76 6 ARG B CA 1
ATOM 1917 C C . ARG B 2 6 ? -19.470 -11.475 25.916 1.00 36.23 6 ARG B C 1
ATOM 1918 O O . ARG B 2 6 ? -18.573 -11.744 26.630 1.00 40.39 6 ARG B O 1
ATOM 1926 N N . LEU B 2 7 ? -19.408 -11.988 24.510 1.00 38.43 7 LEU B N 1
ATOM 1927 C CA . LEU B 2 7 ? -18.227 -12.793 24.167 1.00 36.33 7 LEU B CA 1
ATOM 1928 C C . LEU B 2 7 ? -16.946 -11.960 24.211 1.00 35.61 7 LEU B C 1
ATOM 1929 O O . LEU B 2 7 ? -15.917 -12.480 24.498 1.00 36.44 7 LEU B O 1
ATOM 1934 N N . LEU B 2 8 ? -17.005 -10.531 23.892 1.00 36.90 8 LEU B N 1
ATOM 1935 C CA . LEU B 2 8 ? -15.765 -9.762 23.943 1.00 39.07 8 LEU B CA 1
ATOM 1936 C C . LEU B 2 8 ? -15.289 -9.629 25.401 1.00 38.86 8 LEU B C 1
ATOM 1937 O O . LEU B 2 8 ? -14.117 -9.705 25.643 1.00 35.51 8 LEU B O 1
ATOM 1942 N N . GLN B 2 9 ? -16.294 -9.428 26.473 1.00 36.95 9 GLN B N 1
ATOM 1943 C CA . GLN B 2 9 ? -15.853 -9.275 27.868 1.00 44.05 9 GLN B CA 1
ATOM 1944 C C . GLN B 2 9 ? -15.269 -10.542 28.470 1.00 42.86 9 GLN B C 1
ATOM 1945 O O . GLN B 2 9 ? -14.320 -10.474 29.166 1.00 44.17 9 GLN B O 1
#

B-factor: mean 39.39, std 10.84, range [20.05, 92.25]

CATH classification: 1.10.565.10

Organism: Homo sapiens (NCBI:txid9606)

Sequence (243 aa):
SLALSLTADQMVSALLDAEPPILYSESEASMMGLLTNLADRELVHMINWAKRVPGFVDLTLHDQVHLLECAWLEILMIGLVWRSMEHPGKLLFAPNLLLDRNQGKCVEGMVEIFDMLLATSSRFRMMNLQGEEFVCLKSIILLNSGVYTFLSSTLKSLEEKDHIHRVLDKITDTLIHLMAKAGLTLQQQHQRLAQLLLILSHIRHMSNKGMEHLYSMKCKNVVPLYDLLLEMLDAHRILRLLQ

Secondary structure (DSSP, 8-state):
-HHHH--HHHHHHHHHHSPPPPPPP--HHHHHHHHHHHHHHHHHHHHHHHHHSTTSTTS-HHHHHHHHHHHHHHHHHHHHHHHTTTSTTEEEEETTEEEEGGGGGGSTTHHHHHHHHHHHHHHHHHTT--HHHHHHHHHHHHHHTTGGGS-TT-HHHHHHHHHHHHHHHHHHHHHHHHHHHTT--HHHHHHHHHHHHHHHHHHHHHHHHHHHHHHHHHHTT-S---HHHHHHHTT-/-------